Protein AF-A0AAD7TQB8-F1 (afdb_monomer_lite)

pLDDT: mean 89.64, std 12.85, range [31.81, 98.81]

Organism: NCBI:txid1111947

Structure (mmCIF, N/CA/C/O backbone):
data_AF-A0AAD7TQB8-F1
#
_entry.id   AF-A0AAD7TQB8-F1
#
loop_
_atom_site.group_PDB
_atom_site.id
_atom_site.type_symbol
_atom_site.label_atom_id
_atom_site.label_alt_id
_atom_site.label_comp_id
_atom_site.label_asym_id
_atom_site.label_entity_id
_atom_site.label_seq_id
_atom_site.pdbx_PDB_ins_code
_atom_site.Cartn_x
_atom_site.Cartn_y
_atom_site.Cartn_z
_atom_site.occupancy
_atom_site.B_iso_or_equiv
_atom_site.auth_seq_id
_atom_site.auth_comp_id
_atom_site.auth_asym_id
_atom_site.auth_atom_id
_atom_site.pdbx_PDB_model_num
ATOM 1 N N . MET A 1 1 ? -37.032 10.656 9.458 1.00 34.66 1 MET A N 1
ATOM 2 C CA . MET A 1 1 ? -35.919 10.666 10.428 1.00 34.66 1 MET A CA 1
ATOM 3 C C . MET A 1 1 ? -34.768 11.349 9.736 1.00 34.66 1 MET A C 1
ATOM 5 O O . MET A 1 1 ? -34.439 10.963 8.628 1.00 34.66 1 MET A O 1
ATOM 9 N N . THR A 1 2 ? -34.327 12.460 10.308 1.00 31.81 2 THR A N 1
ATOM 10 C CA . THR A 1 2 ? -33.396 13.416 9.711 1.00 31.81 2 THR A CA 1
ATOM 11 C C . THR A 1 2 ? -32.052 12.765 9.432 1.00 31.81 2 THR A C 1
ATOM 13 O O . THR A 1 2 ? -31.342 12.380 10.358 1.00 31.81 2 THR A O 1
ATOM 16 N N . ASP A 1 3 ? -31.769 12.661 8.141 1.00 36.72 3 ASP A N 1
ATOM 17 C CA . ASP A 1 3 ? -30.488 12.338 7.540 1.00 36.72 3 ASP A CA 1
ATOM 18 C C . ASP A 1 3 ? -29.464 13.369 8.035 1.00 36.72 3 ASP A C 1
ATOM 20 O O . ASP A 1 3 ? -29.475 14.536 7.634 1.00 36.72 3 ASP A O 1
ATOM 24 N N . ILE A 1 4 ? -28.658 12.983 9.025 1.00 36.19 4 ILE A N 1
ATOM 25 C CA . ILE A 1 4 ? -27.487 13.764 9.405 1.00 36.19 4 ILE A CA 1
ATOM 26 C C . ILE A 1 4 ? -26.551 13.607 8.217 1.00 36.19 4 ILE A C 1
ATOM 28 O O . ILE A 1 4 ? -26.039 12.511 8.008 1.00 36.19 4 ILE A O 1
ATOM 32 N N . SER A 1 5 ? -26.359 14.681 7.445 1.00 37.97 5 SER A N 1
ATOM 33 C CA . SER A 1 5 ? -25.326 14.758 6.415 1.00 37.97 5 SER A CA 1
ATOM 34 C C . SER A 1 5 ? -23.975 14.510 7.084 1.00 37.97 5 SER A C 1
ATOM 36 O O . SER A 1 5 ? -23.328 15.407 7.629 1.00 37.97 5 SER A O 1
ATOM 38 N N . LEU A 1 6 ? -23.621 13.239 7.126 1.00 45.62 6 LEU A N 1
ATOM 39 C CA . LEU A 1 6 ? -22.359 12.706 7.560 1.00 45.62 6 LEU A CA 1
ATOM 40 C C . LEU A 1 6 ? -21.337 13.269 6.577 1.00 45.62 6 LEU A C 1
ATOM 42 O O . LEU A 1 6 ? -21.287 12.833 5.436 1.00 45.62 6 LEU A O 1
ATOM 46 N N . ASP A 1 7 ? -20.592 14.287 7.011 1.00 48.78 7 ASP A N 1
ATOM 47 C CA . ASP A 1 7 ? -19.526 14.939 6.250 1.00 48.78 7 ASP A CA 1
ATOM 48 C C . ASP A 1 7 ? -18.678 13.878 5.522 1.00 48.78 7 ASP A C 1
ATOM 50 O O . ASP A 1 7 ? -17.941 13.111 6.152 1.00 48.78 7 ASP A O 1
ATOM 54 N N . ASP A 1 8 ? -18.848 13.798 4.200 1.00 52.56 8 ASP A N 1
ATOM 55 C CA . ASP A 1 8 ? -18.115 12.915 3.281 1.00 52.56 8 ASP A CA 1
ATOM 56 C C . ASP A 1 8 ? -16.704 13.464 3.007 1.00 52.56 8 ASP A C 1
ATOM 58 O O . ASP A 1 8 ? -16.050 13.123 2.020 1.00 52.56 8 ASP A O 1
ATOM 62 N N . SER A 1 9 ? -16.195 14.341 3.881 1.00 64.19 9 SER A N 1
ATOM 63 C CA . SER A 1 9 ? -14.774 14.624 3.936 1.00 64.19 9 SER A CA 1
ATOM 64 C C . SER A 1 9 ? -14.055 13.296 4.151 1.00 64.19 9 SER A C 1
ATOM 66 O O . SER A 1 9 ? -14.101 12.697 5.221 1.00 64.19 9 SER A O 1
ATOM 68 N N . GLY A 1 10 ? -13.430 12.766 3.102 1.00 70.50 10 GLY A N 1
ATOM 69 C CA . GLY A 1 10 ? -12.436 11.712 3.260 1.00 70.50 10 GLY A CA 1
ATOM 70 C C . GLY A 1 10 ? -11.250 12.196 4.101 1.00 70.50 10 GLY A C 1
ATOM 71 O O . GLY A 1 10 ? -11.280 13.305 4.643 1.00 70.50 10 GLY A O 1
ATOM 72 N N . PRO A 1 11 ? -10.162 11.418 4.195 1.00 83.38 11 PRO A N 1
ATOM 73 C CA . PRO A 1 11 ? -8.974 11.859 4.910 1.00 83.38 11 PRO A CA 1
ATOM 74 C C . PRO A 1 11 ? -8.461 13.225 4.395 1.00 83.38 11 PRO A C 1
ATOM 76 O O . PRO A 1 11 ? -8.588 13.527 3.199 1.00 83.38 11 PRO A O 1
ATOM 79 N N 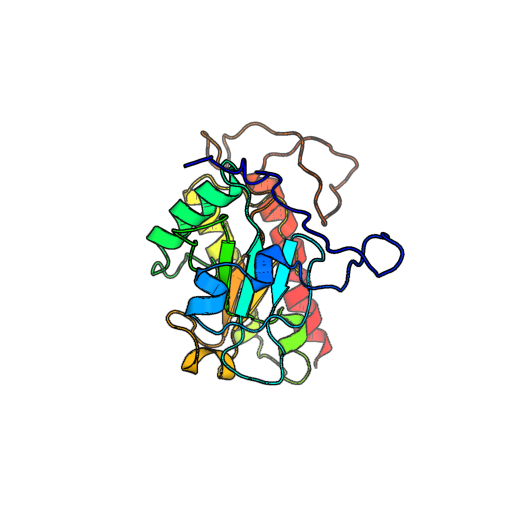. PRO A 1 12 ? -7.847 14.044 5.267 1.00 88.00 12 PRO A N 1
ATOM 80 C CA . PRO A 1 12 ? -7.432 13.653 6.608 1.00 88.00 12 PRO A CA 1
ATOM 81 C C . PRO A 1 12 ? -8.511 13.858 7.687 1.00 88.00 12 PRO A C 1
ATOM 83 O O . PRO A 1 12 ? -9.185 14.886 7.719 1.00 88.00 12 PRO A O 1
ATOM 86 N N . TRP A 1 13 ? -8.632 12.908 8.618 1.00 90.00 13 TRP A N 1
ATOM 87 C CA . TRP A 1 13 ? -9.464 13.035 9.820 1.00 90.00 13 TRP A CA 1
ATOM 88 C C . TRP A 1 13 ? -8.608 13.314 11.048 1.00 90.00 13 TRP A C 1
ATOM 90 O O . TRP A 1 13 ? -7.816 12.473 11.452 1.00 90.00 13 TRP A O 1
ATOM 100 N N . TYR A 1 14 ? -8.814 14.458 11.690 1.00 89.75 14 TYR A N 1
ATOM 101 C CA . TYR A 1 14 ? -8.132 14.799 12.936 1.00 89.75 14 TYR A CA 1
ATOM 102 C C . TYR A 1 14 ? -9.136 15.077 14.051 1.00 89.75 14 TYR A C 1
ATOM 104 O O . TYR A 1 14 ? -10.193 15.662 13.804 1.00 89.75 14 TYR A O 1
ATOM 112 N N . ASP A 1 15 ? -8.777 14.705 15.279 1.00 89.25 15 ASP A N 1
ATOM 113 C CA . ASP A 1 15 ? -9.435 15.230 16.476 1.00 89.25 15 ASP A CA 1
ATOM 114 C C . ASP A 1 15 ? -8.772 16.560 16.886 1.00 89.25 15 ASP A C 1
ATOM 116 O O . ASP A 1 15 ? -7.732 16.971 16.356 1.00 89.25 15 ASP A O 1
ATOM 120 N N . LYS A 1 16 ? -9.419 17.272 17.809 1.00 88.56 16 LYS A N 1
ATOM 121 C CA . LYS A 1 16 ? -8.898 18.510 18.389 1.00 88.56 16 LYS A CA 1
ATOM 122 C C . LYS A 1 16 ? -8.572 18.311 19.865 1.00 88.56 16 LYS A C 1
ATOM 124 O O . LYS A 1 16 ? -9.299 17.596 20.553 1.00 88.56 16 LYS A O 1
ATOM 129 N N . ASP A 1 17 ? -7.518 18.972 20.329 1.00 88.75 17 ASP A N 1
ATOM 130 C CA . ASP A 1 17 ? -7.162 19.046 21.744 1.00 88.75 17 ASP A CA 1
ATOM 131 C C . ASP A 1 17 ? -8.136 19.942 22.535 1.00 88.75 17 ASP A C 1
ATOM 133 O O . ASP A 1 17 ? -9.057 20.558 21.986 1.00 88.75 17 ASP A O 1
ATOM 137 N N . GLU A 1 18 ? -7.912 20.049 23.845 1.00 89.81 18 GLU A N 1
ATOM 138 C CA . GLU A 1 18 ? -8.715 20.876 24.758 1.00 89.81 18 GLU A CA 1
ATOM 139 C C . GLU A 1 18 ? -8.722 22.373 24.385 1.00 89.81 18 GLU A C 1
ATOM 141 O O . GLU A 1 18 ? -9.643 23.101 24.753 1.00 89.81 18 GLU A O 1
ATOM 146 N N . ASN A 1 19 ? -7.732 22.833 23.611 1.00 90.81 19 ASN A N 1
ATOM 147 C CA . ASN A 1 19 ? -7.604 24.210 23.130 1.00 90.81 19 ASN A CA 1
ATOM 148 C C . ASN A 1 19 ? -8.183 24.403 21.715 1.00 90.81 19 ASN A C 1
ATOM 150 O O . ASN A 1 19 ? -8.052 25.484 21.133 1.00 90.81 19 ASN A O 1
ATOM 154 N N . GLY A 1 20 ? -8.794 23.367 21.132 1.00 88.25 20 GLY A N 1
ATOM 155 C CA . GLY A 1 20 ? -9.356 23.388 19.784 1.00 88.25 20 GLY A CA 1
ATOM 156 C C . GLY A 1 20 ? -8.323 23.293 18.653 1.00 88.25 20 GLY A C 1
ATOM 157 O O . GLY A 1 20 ? -8.685 23.521 17.492 1.00 88.25 20 GLY A O 1
ATOM 158 N N . ARG A 1 21 ? -7.058 22.974 18.956 1.00 91.06 21 ARG A N 1
ATOM 159 C CA . ARG A 1 21 ? -5.992 22.762 17.963 1.00 91.06 21 ARG A CA 1
ATOM 160 C C . ARG A 1 21 ? -6.032 21.335 17.440 1.00 91.06 21 ARG A C 1
ATOM 162 O O . ARG A 1 21 ? -6.459 20.436 18.147 1.00 91.06 21 ARG A O 1
ATOM 169 N N . ILE A 1 22 ? -5.582 21.132 16.203 1.00 91.25 22 ILE A N 1
ATOM 170 C CA . ILE A 1 22 ? -5.476 19.795 15.608 1.00 91.25 22 ILE A CA 1
ATOM 171 C C . ILE A 1 22 ? -4.503 18.949 16.435 1.00 91.25 22 ILE A C 1
ATOM 173 O O . ILE A 1 22 ? -3.336 19.318 16.569 1.00 91.25 22 ILE A O 1
ATOM 177 N N . ASP A 1 23 ? -4.984 17.812 16.934 1.00 91.25 23 ASP A N 1
ATOM 178 C CA . ASP A 1 23 ? -4.154 16.775 17.535 1.00 91.25 23 ASP A CA 1
ATOM 179 C C . ASP A 1 23 ? -3.892 15.687 16.488 1.00 91.25 23 ASP A C 1
ATOM 181 O O . ASP A 1 23 ? -4.768 14.898 16.130 1.00 91.25 23 ASP A O 1
ATOM 185 N N . VAL A 1 24 ? -2.668 15.677 15.959 1.00 91.06 24 VAL A N 1
ATOM 186 C CA . VAL A 1 24 ? -2.244 14.728 14.921 1.00 91.06 24 VAL A CA 1
ATOM 187 C C . VAL A 1 24 ? -1.988 13.321 15.465 1.00 91.06 24 VAL A C 1
ATOM 189 O O . VAL A 1 24 ? -1.897 12.381 14.679 1.00 91.06 24 VAL A O 1
ATOM 192 N N . LEU A 1 25 ? -1.858 13.159 16.785 1.00 91.62 25 LEU A N 1
ATOM 193 C CA . LEU A 1 25 ? -1.616 11.862 17.418 1.00 91.62 25 LEU A CA 1
ATOM 194 C C . LEU A 1 25 ? -2.909 11.207 17.916 1.00 91.62 25 LEU A C 1
ATOM 196 O O . LEU A 1 25 ? -2.946 9.992 18.108 1.00 91.62 25 LEU A O 1
ATOM 200 N N . ALA A 1 26 ? -3.974 11.988 18.097 1.00 92.44 26 ALA A N 1
ATOM 201 C CA . ALA A 1 26 ? -5.263 11.477 18.532 1.00 92.44 26 ALA A CA 1
ATOM 202 C C . ALA A 1 26 ? -5.906 10.532 17.504 1.00 92.44 26 ALA A C 1
ATOM 204 O O . ALA A 1 26 ? -5.895 10.770 16.293 1.00 92.44 26 ALA A O 1
ATOM 205 N N . ILE A 1 27 ? -6.556 9.482 18.016 1.00 94.69 27 ILE A N 1
ATOM 206 C CA . ILE A 1 27 ? -7.442 8.625 17.225 1.00 94.69 27 ILE A CA 1
ATOM 207 C C . ILE A 1 27 ? -8.799 9.329 17.078 1.00 94.69 27 ILE A C 1
ATOM 209 O O . ILE A 1 27 ? -9.494 9.496 18.092 1.00 94.69 27 ILE A O 1
ATOM 213 N N . PRO A 1 28 ? -9.233 9.681 15.852 1.00 93.56 28 PRO A N 1
ATOM 214 C CA . PRO A 1 28 ? -10.465 10.423 15.637 1.00 93.56 28 PRO A CA 1
ATOM 215 C C . PRO A 1 28 ? -11.667 9.746 16.289 1.00 93.56 28 PRO A C 1
ATOM 217 O O . PRO A 1 28 ? -11.864 8.533 16.142 1.00 93.56 28 PRO A O 1
ATOM 220 N N . LYS A 1 29 ? -12.518 10.517 16.974 1.00 91.44 29 LYS A N 1
ATOM 221 C CA . LYS A 1 29 ? -13.736 9.987 17.615 1.00 91.44 29 LYS A CA 1
ATOM 222 C C . LYS A 1 29 ? -14.588 9.184 16.630 1.00 91.44 29 LYS A C 1
ATOM 224 O O . LYS A 1 29 ? -15.060 8.107 16.975 1.00 91.44 29 LYS A O 1
ATOM 229 N N . ARG A 1 30 ? -14.713 9.677 15.394 1.00 89.81 30 ARG A N 1
ATOM 230 C CA . ARG A 1 30 ? -15.450 9.033 14.295 1.00 89.81 30 ARG A CA 1
ATOM 231 C C . ARG A 1 30 ? -14.928 7.634 13.961 1.00 89.81 30 ARG A C 1
ATOM 233 O O . ARG A 1 30 ? -15.727 6.761 13.642 1.00 89.81 30 ARG A O 1
ATOM 240 N N . LEU A 1 31 ? -13.618 7.411 14.077 1.00 92.94 31 LEU A N 1
ATOM 241 C CA . LEU A 1 31 ? -13.004 6.104 13.856 1.00 92.94 31 LEU A CA 1
ATOM 242 C C . LEU A 1 31 ? -13.249 5.164 15.049 1.00 92.94 31 LEU A C 1
ATOM 244 O O . LEU A 1 31 ? -13.623 4.011 14.856 1.00 92.94 31 LEU A O 1
ATOM 248 N N . ARG A 1 32 ? -13.146 5.680 16.285 1.00 92.25 32 ARG A N 1
ATOM 249 C CA . ARG A 1 32 ? -13.445 4.930 17.526 1.00 92.25 32 ARG A CA 1
ATOM 250 C C . ARG A 1 32 ? -14.905 4.480 17.624 1.00 92.25 32 ARG A C 1
ATOM 252 O O . ARG A 1 32 ? -15.198 3.452 18.228 1.00 92.25 32 ARG A O 1
ATOM 259 N N . THR A 1 33 ? -15.825 5.257 17.058 1.00 92.62 33 THR A N 1
ATOM 260 C CA . THR A 1 33 ? -17.263 4.952 17.034 1.00 92.62 33 THR A CA 1
ATOM 261 C C . THR A 1 33 ? -17.715 4.274 15.743 1.00 92.62 33 THR A C 1
ATOM 263 O O . THR A 1 33 ? -18.916 4.172 15.507 1.00 92.62 33 THR A O 1
ATOM 266 N N . HIS A 1 34 ? -16.791 3.859 14.872 1.00 93.81 34 HIS A N 1
ATOM 267 C CA . HIS A 1 34 ? -17.159 3.215 13.618 1.00 93.81 34 HIS A CA 1
ATOM 268 C C . HIS A 1 34 ? -17.794 1.835 13.891 1.00 93.81 34 HIS A C 1
ATOM 270 O O . HIS A 1 34 ? -17.185 1.046 14.621 1.00 93.81 34 HIS A O 1
ATOM 276 N N . PRO A 1 35 ? -18.963 1.496 13.302 1.00 93.44 35 PRO A N 1
ATOM 277 C CA . PRO A 1 35 ? -19.688 0.262 13.621 1.00 93.44 35 PRO A CA 1
ATOM 278 C C . PRO A 1 35 ? -18.838 -1.001 13.471 1.00 93.44 35 PRO A C 1
ATOM 280 O O . PRO A 1 35 ? -18.788 -1.818 14.383 1.00 93.44 35 PRO A O 1
ATOM 283 N N . GLU A 1 36 ? -18.097 -1.123 12.366 1.00 94.81 36 GLU A N 1
ATOM 284 C CA . GLU A 1 36 ? -17.222 -2.279 12.124 1.00 94.81 36 GLU A CA 1
ATOM 285 C C . GLU A 1 36 ? -16.037 -2.364 13.094 1.00 94.81 36 GLU A C 1
ATOM 287 O O . GLU A 1 36 ? -15.656 -3.460 13.499 1.00 94.81 36 GLU A O 1
ATOM 292 N N . ILE A 1 37 ? -15.490 -1.225 13.525 1.00 95.75 37 ILE A N 1
ATOM 293 C CA . ILE A 1 37 ? -14.384 -1.187 14.491 1.00 95.75 37 ILE A CA 1
ATOM 294 C C . ILE A 1 37 ? -14.880 -1.657 15.862 1.00 95.75 37 ILE A C 1
ATOM 296 O O . ILE A 1 37 ? -14.251 -2.508 16.488 1.00 95.75 37 ILE A O 1
ATOM 300 N N . GLN A 1 38 ? -16.050 -1.176 16.293 1.00 95.06 38 GLN A N 1
ATOM 301 C CA . GLN A 1 38 ? -16.671 -1.589 17.553 1.00 95.06 38 GLN A CA 1
ATOM 302 C C . GLN A 1 38 ? -17.126 -3.050 17.525 1.00 95.06 38 GLN A C 1
ATOM 304 O O . GLN A 1 38 ? -16.857 -3.788 18.471 1.00 95.06 38 GLN A O 1
ATOM 309 N N . ARG A 1 39 ? -17.768 -3.484 16.433 1.00 94.88 39 ARG A N 1
ATOM 310 C CA . ARG A 1 39 ? -18.251 -4.860 16.252 1.00 94.88 39 ARG A CA 1
ATOM 311 C C . ARG A 1 39 ? -17.119 -5.879 16.368 1.00 94.88 39 ARG A C 1
ATOM 313 O O . ARG A 1 39 ? -17.324 -6.942 16.944 1.00 94.88 39 ARG A O 1
ATOM 320 N N . ARG A 1 40 ? -15.941 -5.552 15.830 1.00 93.56 40 ARG A N 1
ATOM 321 C CA . ARG A 1 40 ? -14.746 -6.409 15.857 1.00 93.56 40 ARG A CA 1
ATOM 322 C C . ARG A 1 40 ? -13.881 -6.220 17.107 1.00 93.56 40 ARG A C 1
ATOM 324 O O . ARG A 1 40 ? -12.911 -6.946 17.273 1.00 93.56 40 ARG A O 1
ATOM 331 N N . GLY A 1 41 ? -14.199 -5.249 17.966 1.00 95.31 41 GLY A N 1
ATOM 332 C CA . GLY A 1 41 ? -13.391 -4.933 19.146 1.00 95.31 41 GLY A CA 1
ATOM 333 C C . GLY A 1 41 ? -11.987 -4.408 18.818 1.00 95.31 41 GLY A C 1
ATOM 334 O O . GLY A 1 41 ? -11.071 -4.600 19.612 1.00 95.31 41 GLY A O 1
ATOM 335 N N . ILE A 1 42 ? -11.794 -3.761 17.662 1.00 96.44 42 ILE A N 1
ATOM 336 C CA . ILE A 1 42 ? -10.486 -3.227 17.253 1.00 96.44 42 ILE A CA 1
ATOM 337 C C . ILE A 1 42 ? -10.192 -1.952 18.052 1.00 96.44 42 ILE A C 1
ATOM 339 O O . ILE A 1 42 ? -10.878 -0.938 17.914 1.00 96.44 42 ILE A O 1
ATOM 343 N N . VAL A 1 43 ? -9.138 -1.987 18.870 1.00 96.38 43 VAL A N 1
ATOM 344 C CA . VAL A 1 43 ? -8.696 -0.844 19.681 1.00 96.38 43 VAL A CA 1
ATOM 345 C C . VAL A 1 43 ? -7.472 -0.200 19.038 1.00 96.38 43 VAL A C 1
ATOM 347 O O . VAL A 1 43 ? -6.354 -0.703 19.138 1.00 96.38 43 VAL A O 1
ATOM 350 N N . LEU A 1 44 ? -7.689 0.928 18.363 1.00 96.69 44 LEU A N 1
ATOM 351 C CA . LEU A 1 44 ? -6.625 1.703 17.725 1.00 96.69 44 LEU A CA 1
ATOM 352 C C . LEU A 1 44 ? -5.830 2.499 18.768 1.00 96.69 44 LEU A C 1
ATOM 354 O O . LEU A 1 44 ? -6.408 3.069 19.693 1.00 96.69 44 LEU A O 1
ATOM 358 N N . ALA A 1 45 ? -4.515 2.552 18.587 1.00 95.38 45 ALA A N 1
ATOM 359 C CA . ALA A 1 45 ? -3.563 3.139 19.522 1.00 95.38 45 ALA A CA 1
ATOM 360 C C . ALA A 1 45 ? -2.606 4.139 18.860 1.00 95.38 45 ALA A C 1
ATOM 362 O O . ALA A 1 45 ? -2.211 5.110 19.498 1.00 95.38 45 ALA A O 1
ATOM 363 N N . GLU A 1 46 ? -2.243 3.927 17.593 1.00 93.75 46 GLU A N 1
ATOM 364 C CA . GLU A 1 46 ? -1.196 4.703 16.921 1.00 93.75 46 GLU A CA 1
ATOM 365 C C . GLU A 1 46 ? -1.657 5.207 15.543 1.00 93.75 46 GLU A C 1
ATOM 367 O O . GLU A 1 46 ? -2.437 4.520 14.878 1.00 93.75 46 GLU A O 1
ATOM 372 N N . PRO A 1 47 ? -1.168 6.370 15.074 1.00 94.94 47 PRO A N 1
ATOM 373 C CA . PRO A 1 47 ? -1.392 6.851 13.713 1.00 94.94 47 PRO A CA 1
ATOM 374 C C . PRO A 1 47 ? -0.115 6.790 12.849 1.00 94.94 47 PRO A C 1
ATOM 376 O O . PRO A 1 47 ? 0.603 7.787 12.762 1.00 94.94 47 PRO A O 1
ATOM 379 N N . PRO A 1 48 ? 0.187 5.669 12.159 1.00 91.62 48 PRO A N 1
ATOM 380 C CA . PRO A 1 48 ? 1.347 5.584 11.262 1.00 91.62 48 PRO A CA 1
ATOM 381 C C . PRO A 1 48 ? 1.358 6.653 10.157 1.00 91.62 48 PRO A C 1
ATOM 383 O O . PRO A 1 48 ? 2.420 7.138 9.774 1.00 91.62 48 PRO A O 1
ATOM 386 N N . LYS A 1 49 ? 0.172 7.042 9.667 1.00 92.31 49 LYS A N 1
ATOM 387 C CA . LYS A 1 49 ? -0.033 8.145 8.713 1.00 92.31 49 LYS A CA 1
ATOM 388 C C . LYS A 1 49 ? -1.140 9.047 9.277 1.00 92.31 49 LYS A C 1
ATOM 390 O O . LYS A 1 49 ? -2.310 8.833 8.944 1.00 92.31 49 LYS A O 1
ATOM 395 N N . PRO A 1 50 ? -0.812 10.020 10.153 1.00 93.00 50 PRO A N 1
ATOM 396 C CA . PRO A 1 50 ? -1.792 10.880 10.812 1.00 93.00 50 PRO A CA 1
ATOM 397 C C . PRO A 1 50 ? -2.841 11.456 9.867 1.00 93.00 50 PRO A C 1
ATOM 399 O O . PRO A 1 50 ? -2.520 12.078 8.853 1.00 93.00 50 PRO A O 1
ATOM 402 N N . GLY A 1 51 ? -4.109 11.260 10.215 1.00 92.06 51 GLY A N 1
ATOM 403 C CA . GLY A 1 51 ? -5.250 11.683 9.413 1.00 92.06 51 GLY A CA 1
ATOM 404 C C . GLY A 1 51 ? -5.754 10.639 8.420 1.00 92.06 51 GLY A C 1
ATOM 405 O O . GLY A 1 51 ? -6.877 10.776 7.949 1.00 92.06 51 GLY A O 1
ATOM 406 N N . SER A 1 52 ? -4.973 9.604 8.098 1.00 93.62 52 SER A N 1
ATOM 407 C CA . SER A 1 52 ? -5.312 8.657 7.021 1.00 93.62 52 SER A CA 1
ATOM 408 C C . SER A 1 52 ? -5.216 7.190 7.431 1.00 93.62 52 SER A C 1
ATOM 410 O O . SER A 1 52 ? -6.078 6.408 7.045 1.00 93.62 52 SER A O 1
ATOM 412 N N . VAL A 1 53 ? -4.200 6.801 8.207 1.00 96.31 53 VAL A N 1
ATOM 413 C CA . VAL A 1 53 ? -3.985 5.413 8.643 1.00 96.31 53 VAL A CA 1
ATOM 414 C C . VAL A 1 53 ? -3.727 5.372 10.140 1.00 96.31 53 VAL A C 1
ATOM 416 O O . VAL A 1 53 ? -2.881 6.105 10.657 1.00 96.31 53 VAL A O 1
ATOM 419 N N . TYR A 1 54 ? -4.432 4.463 10.801 1.00 97.25 54 TYR A N 1
ATOM 420 C CA . TYR A 1 54 ? -4.365 4.200 12.232 1.00 97.25 54 TYR A CA 1
ATOM 421 C C . TYR A 1 54 ? -4.164 2.714 12.472 1.00 97.25 54 TYR A C 1
ATOM 423 O O . TYR A 1 54 ? -4.485 1.898 11.617 1.00 97.25 54 TYR A O 1
ATOM 431 N N . SER A 1 55 ? -3.653 2.335 13.631 1.00 97.31 55 SER A N 1
ATOM 432 C CA . SER A 1 55 ? -3.349 0.940 13.924 1.00 97.31 55 SER A CA 1
ATOM 433 C C . SER A 1 55 ? -3.540 0.588 15.383 1.00 97.31 55 SER A C 1
ATOM 435 O O . SER A 1 55 ? -3.493 1.460 16.251 1.00 97.31 55 SER A O 1
ATOM 437 N N . THR A 1 56 ? -3.701 -0.701 15.656 1.00 97.44 56 THR A N 1
ATOM 438 C CA . THR A 1 56 ? -3.645 -1.251 17.013 1.00 97.44 56 THR A CA 1
ATOM 439 C C . THR A 1 56 ? -2.244 -1.118 17.615 1.00 97.44 56 THR A C 1
ATOM 441 O O . THR A 1 56 ? -1.274 -0.793 16.924 1.00 97.44 56 THR A O 1
ATOM 444 N N . SER A 1 57 ? -2.148 -1.363 18.923 1.00 94.25 57 SER A N 1
ATOM 445 C CA . SER A 1 57 ? -0.864 -1.503 19.614 1.00 94.25 57 SER A CA 1
ATOM 446 C C . SER A 1 57 ? -0.083 -2.704 19.076 1.00 94.25 57 SER A C 1
ATOM 448 O O . SER A 1 57 ? -0.676 -3.704 18.681 1.00 94.25 57 SER A O 1
ATOM 450 N N . THR A 1 58 ? 1.244 -2.617 19.125 1.00 90.38 58 THR A N 1
ATOM 451 C CA . THR A 1 58 ? 2.173 -3.706 18.785 1.00 90.38 58 THR A CA 1
ATOM 452 C C . THR A 1 58 ? 2.375 -4.706 19.928 1.00 90.38 58 THR A C 1
ATOM 454 O O . THR A 1 58 ? 3.144 -5.651 19.792 1.00 90.38 58 THR A O 1
ATOM 457 N N . LEU A 1 59 ? 1.729 -4.484 21.079 1.00 90.88 59 LEU A N 1
ATOM 458 C CA . LEU A 1 59 ? 1.857 -5.324 22.275 1.00 90.88 59 LEU A CA 1
ATOM 459 C C . LEU A 1 59 ? 0.855 -6.485 22.315 1.00 90.88 59 LEU A C 1
ATOM 461 O O . LEU A 1 59 ? 0.951 -7.340 23.197 1.00 90.88 59 LEU A O 1
ATOM 465 N N . HIS A 1 60 ? -0.131 -6.487 21.416 1.00 89.25 60 HIS A N 1
ATOM 466 C CA . HIS A 1 60 ? -1.237 -7.435 21.432 1.00 89.25 60 HIS A CA 1
ATOM 467 C C . HIS A 1 60 ? -1.609 -7.857 20.016 1.00 89.25 60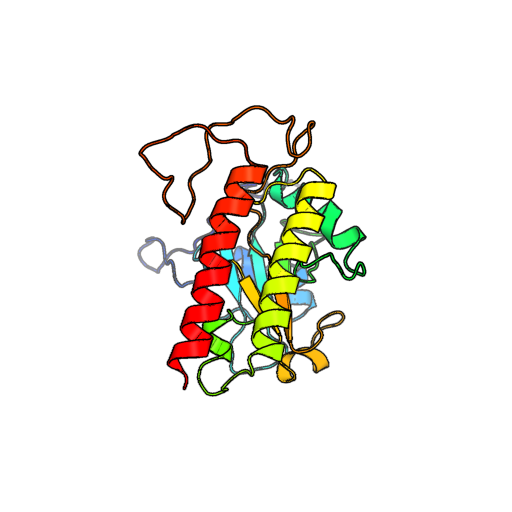 HIS A C 1
ATOM 469 O O . HIS A 1 60 ? -1.880 -7.007 19.170 1.00 89.25 60 HIS A O 1
ATOM 475 N N . ASP A 1 61 ? -1.697 -9.166 19.810 1.00 92.06 61 ASP A N 1
ATOM 476 C CA . ASP A 1 61 ? -2.217 -9.761 18.585 1.00 92.06 61 ASP A CA 1
ATOM 477 C C . ASP A 1 61 ? -3.716 -10.094 18.737 1.00 92.06 61 ASP A C 1
ATOM 479 O O . ASP A 1 61 ? -4.183 -10.332 19.859 1.00 92.06 61 ASP A O 1
ATOM 483 N N . PRO A 1 62 ? -4.490 -10.152 17.638 1.00 93.81 62 PRO A N 1
ATOM 484 C CA . PRO A 1 62 ? -4.105 -9.794 16.268 1.00 93.81 62 PRO A CA 1
ATOM 485 C C . PRO A 1 62 ? -3.957 -8.276 16.069 1.00 93.81 62 PRO A C 1
ATOM 487 O O . PRO A 1 62 ? -4.720 -7.487 16.637 1.00 93.81 62 PRO A O 1
ATOM 490 N N . GLN A 1 63 ? -3.001 -7.866 15.228 1.00 95.88 63 GLN A N 1
ATOM 491 C CA . GLN A 1 63 ? -2.715 -6.456 14.957 1.00 95.88 63 GLN A CA 1
ATOM 492 C C . GLN A 1 63 ? -3.359 -5.986 13.650 1.00 95.88 63 GLN A C 1
ATOM 494 O O . GLN A 1 63 ? -3.265 -6.639 12.614 1.00 95.88 63 GLN A O 1
ATOM 499 N N . TYR A 1 64 ? -3.961 -4.798 13.668 1.00 97.44 64 TYR A N 1
ATOM 500 C CA . TYR A 1 64 ? -4.633 -4.229 12.500 1.00 97.44 64 TYR A CA 1
ATOM 501 C C . TYR A 1 64 ? -4.106 -2.844 12.158 1.00 97.44 64 TYR A C 1
ATOM 503 O O . TYR A 1 64 ? -3.786 -2.040 13.038 1.00 97.44 64 TYR A O 1
ATOM 511 N N . ALA A 1 65 ? -4.093 -2.551 10.863 1.00 97.75 65 ALA A N 1
ATOM 512 C CA . ALA A 1 65 ? -4.074 -1.209 10.319 1.00 97.75 65 ALA A CA 1
ATOM 513 C C . ALA A 1 65 ? -5.447 -0.897 9.704 1.00 97.75 65 ALA A C 1
ATOM 515 O O . ALA A 1 65 ? -6.098 -1.739 9.089 1.00 97.75 65 ALA A O 1
ATOM 516 N N . VAL A 1 66 ? -5.900 0.334 9.893 1.00 97.62 66 VAL A N 1
ATOM 517 C CA . VAL A 1 66 ? -7.171 0.853 9.405 1.00 97.62 66 VAL A CA 1
ATOM 518 C C . VAL A 1 66 ? -6.871 2.116 8.625 1.00 97.62 66 VAL A C 1
ATOM 520 O O . VAL A 1 66 ? -6.451 3.127 9.196 1.00 97.62 66 VAL A O 1
ATOM 523 N N . LYS A 1 67 ? -7.078 2.048 7.312 1.00 96.62 67 LYS A N 1
ATOM 524 C CA . LYS A 1 67 ? -6.959 3.191 6.413 1.00 96.62 67 LYS A CA 1
ATOM 525 C C . LYS A 1 67 ? -8.342 3.763 6.133 1.00 96.62 67 LYS A C 1
ATOM 527 O O . LYS A 1 67 ? -9.284 3.030 5.846 1.00 96.62 67 LYS A O 1
ATOM 532 N N . ILE A 1 68 ? -8.458 5.078 6.227 1.00 94.25 68 ILE A N 1
ATOM 533 C CA . ILE A 1 68 ? -9.667 5.813 5.868 1.00 94.25 68 ILE A CA 1
ATOM 534 C C . ILE A 1 68 ? -9.626 6.039 4.360 1.00 94.25 68 ILE A C 1
ATOM 536 O O . ILE A 1 68 ? -8.662 6.612 3.855 1.00 94.25 68 ILE A O 1
ATOM 540 N N . LEU A 1 69 ? -10.668 5.612 3.652 1.00 91.06 69 LEU A N 1
ATOM 541 C CA . LEU A 1 69 ? -10.797 5.819 2.215 1.00 91.06 69 LEU A CA 1
ATOM 542 C C . LEU A 1 69 ? -11.765 6.968 1.908 1.00 91.06 69 LEU A C 1
ATOM 544 O O . LEU A 1 69 ? -12.525 7.435 2.759 1.00 91.06 69 LEU A O 1
ATOM 548 N N . ARG A 1 70 ? -11.743 7.427 0.657 1.00 86.38 70 ARG A N 1
ATOM 549 C CA . ARG A 1 70 ? -12.798 8.271 0.079 1.00 86.38 70 ARG A CA 1
ATOM 550 C C . ARG A 1 70 ? -13.808 7.387 -0.645 1.00 86.38 70 ARG A C 1
ATOM 552 O O . ARG A 1 70 ? -13.433 6.401 -1.272 1.00 86.38 70 ARG A O 1
ATOM 559 N N . SER A 1 71 ? -15.082 7.762 -0.573 1.00 75.19 71 SER A N 1
ATOM 560 C CA . SER A 1 71 ? -16.186 6.970 -1.124 1.00 75.19 71 SER A CA 1
ATOM 561 C C . SER A 1 71 ? -16.084 6.769 -2.637 1.00 75.19 71 SER A C 1
ATOM 563 O O . SER A 1 71 ? -16.337 5.662 -3.096 1.00 75.19 71 SER A O 1
ATOM 565 N N . GLU A 1 72 ? -15.637 7.791 -3.374 1.00 78.75 72 GLU A N 1
ATOM 566 C CA . GLU A 1 72 ? -15.589 7.824 -4.843 1.00 78.75 72 GLU A CA 1
ATOM 567 C C . GLU A 1 72 ? -14.179 8.158 -5.367 1.00 78.75 72 GLU A C 1
ATOM 569 O O . GLU A 1 72 ? -13.965 9.173 -6.036 1.00 78.75 72 GLU A O 1
ATOM 574 N N . THR A 1 73 ? -13.181 7.332 -5.041 1.00 84.56 73 THR A N 1
ATOM 575 C CA . THR A 1 73 ? -11.816 7.468 -5.585 1.00 84.56 73 THR A CA 1
ATOM 576 C C . THR A 1 73 ? -11.392 6.280 -6.427 1.00 84.56 73 THR A C 1
ATOM 578 O O . THR A 1 73 ? -11.879 5.161 -6.273 1.00 84.56 73 THR A O 1
ATOM 581 N N . GLU A 1 74 ? -10.431 6.533 -7.316 1.00 91.38 74 GLU A N 1
ATOM 582 C CA . GLU A 1 74 ? -9.762 5.480 -8.080 1.00 91.38 74 GLU A CA 1
ATOM 583 C C . GLU A 1 74 ? -9.081 4.460 -7.164 1.00 91.38 74 GLU A C 1
ATOM 585 O O . GLU A 1 74 ? -9.187 3.267 -7.422 1.00 91.38 74 GLU A O 1
ATOM 590 N N . GLU A 1 75 ? -8.491 4.898 -6.049 1.00 93.94 75 GLU A N 1
ATOM 591 C CA . GLU A 1 75 ? -7.919 4.001 -5.041 1.00 93.94 75 GLU A CA 1
ATOM 592 C C . GLU A 1 75 ? -8.929 2.942 -4.564 1.00 93.94 75 GLU A C 1
ATOM 594 O O . GLU A 1 75 ? -8.623 1.749 -4.555 1.00 93.94 75 GLU A O 1
ATOM 599 N N . ARG A 1 76 ? -10.149 3.356 -4.194 1.00 92.62 76 ARG A N 1
ATOM 600 C CA . ARG A 1 76 ? -11.176 2.423 -3.717 1.00 92.62 76 ARG A CA 1
ATOM 601 C C . ARG A 1 76 ? -11.533 1.403 -4.796 1.00 92.62 76 ARG A C 1
ATOM 603 O O . ARG A 1 76 ? -11.562 0.211 -4.509 1.00 92.62 76 ARG A O 1
ATOM 610 N N . LYS A 1 77 ? -11.752 1.854 -6.035 1.00 94.69 77 LYS A N 1
ATOM 611 C CA . LYS A 1 77 ? -12.064 0.968 -7.171 1.00 94.69 77 LYS A CA 1
ATOM 612 C C . LYS A 1 77 ? -10.923 -0.006 -7.468 1.00 94.69 77 LYS A C 1
ATOM 614 O O . LYS A 1 77 ? -11.165 -1.147 -7.858 1.00 94.69 77 LYS A O 1
ATOM 619 N N . ILE A 1 78 ? -9.678 0.440 -7.295 1.00 97.12 78 ILE A N 1
ATOM 620 C CA . ILE A 1 78 ? -8.491 -0.409 -7.413 1.00 97.12 78 ILE A CA 1
ATOM 621 C C . ILE A 1 78 ? -8.519 -1.487 -6.326 1.00 97.12 78 ILE A C 1
ATOM 623 O O . ILE A 1 78 ? -8.403 -2.660 -6.668 1.00 97.12 78 ILE A O 1
ATOM 627 N N . TYR A 1 79 ? -8.765 -1.141 -5.058 1.00 97.00 79 TYR A N 1
ATOM 628 C CA . TYR A 1 79 ? -8.915 -2.142 -3.995 1.00 97.00 79 TYR A CA 1
ATOM 629 C C . TYR A 1 79 ? -10.072 -3.110 -4.251 1.00 97.00 79 TYR A C 1
ATOM 631 O O . TYR A 1 79 ? -9.879 -4.315 -4.128 1.00 97.00 79 TYR A O 1
ATOM 639 N N . GLU A 1 80 ? -11.244 -2.623 -4.663 1.00 95.19 80 GLU A N 1
ATOM 640 C CA . GLU A 1 80 ? -12.389 -3.475 -5.016 1.00 95.19 80 GLU A CA 1
ATOM 641 C C . GLU A 1 80 ? -12.015 -4.504 -6.094 1.00 95.19 80 GLU A C 1
ATOM 643 O O . GLU A 1 80 ? -12.393 -5.668 -5.994 1.00 95.19 80 GLU A O 1
ATOM 648 N N . MET A 1 81 ? -11.215 -4.115 -7.090 1.00 96.19 81 MET A N 1
ATOM 649 C CA . MET A 1 81 ? -10.736 -5.034 -8.123 1.00 96.19 81 MET A CA 1
ATOM 650 C C . MET A 1 81 ? -9.663 -6.003 -7.606 1.00 96.19 81 MET A C 1
ATOM 652 O O . MET A 1 81 ? -9.720 -7.196 -7.900 1.00 96.19 81 MET A O 1
ATOM 656 N N . LEU A 1 82 ? -8.677 -5.507 -6.857 1.00 97.88 82 LEU A N 1
ATOM 657 C CA . LEU A 1 82 ? -7.544 -6.310 -6.390 1.00 97.88 82 LEU A CA 1
ATOM 658 C C . LEU A 1 82 ? -7.955 -7.329 -5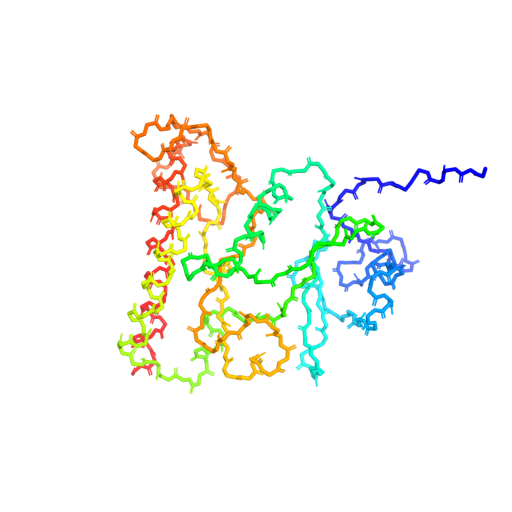.324 1.00 97.88 82 LEU A C 1
ATOM 660 O O . LEU A 1 82 ? -7.429 -8.439 -5.316 1.00 97.88 82 LEU A O 1
ATOM 664 N N . LEU A 1 83 ? -8.905 -6.984 -4.453 1.00 96.75 83 LEU A N 1
ATOM 665 C CA . LEU A 1 83 ? -9.379 -7.871 -3.390 1.00 96.75 83 LEU A CA 1
ATOM 666 C C . LEU A 1 83 ? -10.258 -9.013 -3.922 1.00 96.75 83 LEU A C 1
ATOM 668 O O . LEU A 1 83 ? -10.291 -10.083 -3.317 1.00 96.75 83 LEU A O 1
ATOM 672 N N . VAL A 1 84 ? -10.911 -8.841 -5.077 1.00 96.56 84 VAL A N 1
ATOM 673 C CA . VAL A 1 84 ? -11.667 -9.924 -5.737 1.00 96.56 84 VAL A CA 1
ATOM 674 C C . VAL A 1 84 ? -10.751 -11.070 -6.176 1.00 96.56 84 VAL A C 1
ATOM 676 O O . VAL A 1 84 ? -11.136 -12.232 -6.059 1.00 96.56 84 VAL A O 1
ATOM 679 N N . ASP A 1 85 ? -9.533 -10.766 -6.633 1.00 96.00 85 ASP A N 1
ATOM 680 C CA . ASP A 1 85 ? -8.544 -11.763 -7.074 1.00 96.00 85 ASP A CA 1
ATOM 681 C C . ASP A 1 85 ? -7.394 -11.931 -6.062 1.00 96.00 85 ASP A C 1
ATOM 683 O O . ASP A 1 85 ? -6.242 -12.181 -6.421 1.00 96.00 85 ASP A O 1
ATOM 687 N N . ILE A 1 86 ? -7.673 -11.764 -4.762 1.00 95.81 86 ILE A N 1
ATOM 688 C CA . ILE A 1 86 ? -6.641 -11.780 -3.705 1.00 95.81 86 ILE A CA 1
ATOM 689 C C . ILE A 1 86 ? -5.919 -13.131 -3.563 1.00 95.81 86 ILE A C 1
ATOM 691 O O . ILE A 1 86 ? -4.828 -13.211 -3.005 1.00 95.81 86 ILE A O 1
ATOM 695 N N . ARG A 1 87 ? -6.514 -14.211 -4.084 1.00 94.81 87 ARG A N 1
ATOM 696 C CA . ARG A 1 87 ? -5.938 -15.567 -4.054 1.00 94.81 87 ARG A CA 1
ATOM 697 C C . ARG A 1 87 ? -4.943 -15.833 -5.186 1.00 94.81 87 ARG A C 1
ATOM 699 O O . ARG A 1 87 ? -4.287 -16.873 -5.173 1.00 94.81 87 ARG A O 1
ATOM 706 N N . ASN A 1 88 ? -4.827 -14.933 -6.161 1.00 96.38 88 ASN A N 1
ATOM 707 C CA . ASN A 1 88 ? -3.841 -15.051 -7.225 1.00 96.38 88 ASN A CA 1
ATOM 708 C C . ASN A 1 88 ? -2.429 -14.887 -6.653 1.00 96.38 88 ASN A C 1
ATOM 710 O O . ASN A 1 88 ? -2.142 -13.924 -5.946 1.00 96.38 88 ASN A O 1
ATOM 714 N N . SER A 1 89 ? -1.530 -15.822 -6.962 1.00 94.62 89 SER A N 1
ATOM 715 C CA . SER A 1 89 ? -0.174 -15.826 -6.404 1.00 94.62 89 SER A CA 1
ATOM 716 C C . SER A 1 89 ? 0.648 -14.598 -6.797 1.00 94.62 89 SER A C 1
ATOM 718 O O . SER A 1 89 ? 1.474 -14.173 -6.001 1.00 94.62 89 SER A O 1
ATOM 720 N N . HIS A 1 90 ? 0.387 -14.009 -7.970 1.00 96.69 90 HIS A N 1
ATOM 721 C CA . HIS A 1 90 ? 1.058 -12.790 -8.440 1.00 96.69 90 HIS A CA 1
ATOM 722 C C . HIS A 1 90 ? 0.386 -11.514 -7.915 1.00 96.69 90 HIS A C 1
ATOM 724 O O . HIS A 1 90 ? 0.891 -10.411 -8.120 1.00 96.69 90 HIS A O 1
ATOM 730 N N . ASN A 1 91 ? -0.767 -11.635 -7.251 1.00 97.88 91 ASN A N 1
ATOM 731 C CA . ASN A 1 91 ? -1.394 -10.513 -6.581 1.00 97.88 91 ASN A CA 1
ATOM 732 C C . ASN A 1 91 ? -0.704 -10.290 -5.232 1.00 97.88 91 ASN A C 1
ATOM 734 O O . ASN A 1 91 ? -0.999 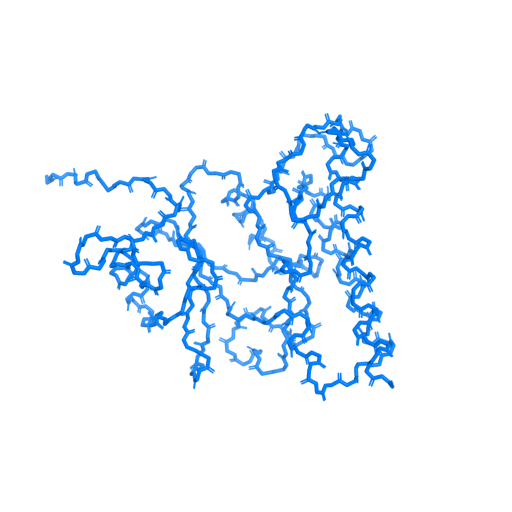-10.937 -4.225 1.00 97.88 91 ASN A O 1
ATOM 738 N N . HIS A 1 92 ? 0.231 -9.346 -5.237 1.00 97.94 92 HIS A N 1
ATOM 739 C CA . HIS A 1 92 ? 0.941 -8.888 -4.047 1.00 97.94 92 HIS A CA 1
ATOM 740 C C . HIS A 1 92 ? 0.209 -7.741 -3.338 1.00 97.94 92 HIS A C 1
ATOM 742 O O . HIS A 1 92 ? 0.830 -6.962 -2.630 1.00 97.94 92 HIS A O 1
ATOM 748 N N . THR A 1 93 ? -1.106 -7.602 -3.500 1.00 97.81 93 THR A N 1
ATOM 749 C CA . THR A 1 93 ? -1.894 -6.682 -2.666 1.00 97.81 93 THR A CA 1
ATOM 750 C C . THR A 1 93 ? -2.024 -7.265 -1.265 1.00 97.81 93 THR A C 1
ATOM 752 O O . THR A 1 93 ? -2.267 -8.463 -1.117 1.00 97.81 93 THR A O 1
ATOM 755 N N . LEU A 1 94 ? -1.874 -6.437 -0.230 1.00 97.50 94 LEU A N 1
ATOM 756 C CA . LEU A 1 94 ? -2.123 -6.876 1.142 1.00 97.50 94 LEU A CA 1
ATOM 757 C C . LEU A 1 94 ? -3.598 -7.298 1.300 1.00 97.50 94 LEU A C 1
ATOM 759 O O . LEU A 1 94 ? -4.475 -6.481 0.998 1.00 97.50 94 LEU A O 1
ATOM 763 N N . PRO A 1 95 ? -3.894 -8.524 1.779 1.00 96.62 95 PRO A N 1
ATOM 764 C CA . PRO A 1 95 ? -5.258 -8.925 2.095 1.00 96.62 95 PRO A CA 1
ATOM 765 C C . PRO A 1 95 ? -5.909 -7.932 3.054 1.00 96.62 95 PRO A C 1
ATOM 767 O O . PRO A 1 95 ? -5.326 -7.547 4.067 1.00 96.62 95 PRO A O 1
ATOM 770 N N . ALA A 1 96 ? -7.111 -7.491 2.709 1.00 96.44 96 ALA A N 1
ATOM 771 C CA . ALA A 1 96 ? -7.826 -6.469 3.450 1.00 96.44 96 ALA A CA 1
ATOM 772 C C . ALA A 1 96 ? -9.333 -6.588 3.221 1.00 96.44 96 ALA A C 1
ATOM 774 O O . ALA A 1 96 ? -9.792 -7.233 2.278 1.00 96.44 96 ALA A O 1
ATOM 775 N N . GLU A 1 97 ? -10.097 -5.920 4.075 1.00 95.19 97 GLU A N 1
ATOM 776 C CA . GLU A 1 97 ? -11.549 -5.855 4.001 1.00 95.19 97 GLU A CA 1
ATOM 777 C C . GLU A 1 97 ? -12.017 -4.406 3.881 1.00 95.19 97 GLU A C 1
ATOM 779 O O . GLU A 1 97 ? -11.591 -3.530 4.641 1.00 95.19 97 GLU A O 1
ATOM 784 N N . LEU A 1 98 ? -12.929 -4.169 2.940 1.00 94.06 98 LEU A N 1
ATOM 785 C CA . LEU A 1 98 ? -13.646 -2.907 2.804 1.00 94.06 98 LEU A CA 1
ATOM 786 C C . LEU A 1 98 ? -14.904 -2.941 3.673 1.00 94.06 98 LEU A C 1
ATOM 788 O O . LEU A 1 98 ? -15.662 -3.910 3.643 1.00 94.06 98 LEU A O 1
ATOM 792 N N . THR A 1 99 ? -15.147 -1.884 4.445 1.00 91.94 99 THR A N 1
ATOM 793 C CA . THR A 1 99 ? -16.354 -1.807 5.276 1.00 91.94 99 THR A CA 1
ATOM 794 C C . THR A 1 99 ? -17.611 -1.604 4.428 1.00 91.94 99 THR A C 1
ATOM 796 O O . THR A 1 99 ? -17.681 -0.716 3.582 1.00 91.94 99 THR A O 1
ATOM 799 N N . GLU A 1 100 ? -18.640 -2.414 4.690 1.00 82.06 100 GLU A N 1
ATOM 800 C CA . GLU A 1 100 ? -19.946 -2.320 4.013 1.00 82.06 100 GLU A CA 1
ATOM 801 C C . GLU A 1 100 ? -20.860 -1.248 4.623 1.00 82.06 100 GLU A C 1
ATOM 803 O O . GLU A 1 100 ? -21.788 -0.762 3.978 1.00 82.06 100 GLU A O 1
ATOM 808 N N . THR A 1 101 ? -20.619 -0.890 5.887 1.00 80.38 101 THR A N 1
ATOM 809 C CA . THR A 1 101 ? -21.433 0.061 6.649 1.00 80.38 101 THR A CA 1
ATOM 810 C C . THR A 1 101 ? -20.579 1.182 7.222 1.00 80.38 101 THR A C 1
ATOM 812 O O . THR A 1 101 ? -19.409 0.989 7.555 1.00 80.38 101 THR A O 1
ATOM 815 N N . GLY A 1 102 ? -21.190 2.356 7.379 1.00 81.12 102 GLY A N 1
ATOM 816 C CA . GLY A 1 102 ? -20.487 3.548 7.833 1.00 81.12 102 GLY A CA 1
ATOM 817 C C . GLY A 1 102 ? -19.650 4.167 6.719 1.00 81.12 102 GLY A C 1
ATOM 818 O O . GLY A 1 102 ? -20.040 4.160 5.554 1.00 81.12 102 GLY A O 1
ATOM 819 N N . TYR A 1 103 ? -18.516 4.746 7.093 1.00 85.06 103 TYR A N 1
ATOM 820 C CA . TYR A 1 103 ? -17.605 5.354 6.131 1.00 85.06 103 TYR A CA 1
ATOM 821 C C . TYR A 1 103 ? -16.647 4.301 5.581 1.00 85.06 103 TYR A C 1
ATOM 823 O O . TYR A 1 103 ? -16.331 3.349 6.295 1.00 85.06 103 TYR A O 1
ATOM 831 N N . PRO A 1 104 ? -16.167 4.452 4.338 1.00 90.31 104 PRO A N 1
ATOM 832 C CA . PRO A 1 104 ? -15.316 3.446 3.730 1.00 90.31 104 PRO A CA 1
ATOM 833 C C . PRO A 1 104 ? -13.969 3.408 4.457 1.00 90.31 104 PRO A C 1
ATOM 835 O O . PRO A 1 104 ? -13.186 4.360 4.435 1.00 90.31 104 PRO A O 1
ATOM 838 N N . LEU A 1 105 ? -13.718 2.290 5.126 1.00 94.69 105 LEU A N 1
ATOM 839 C CA . LEU A 1 105 ? -12.441 1.950 5.726 1.00 94.69 105 LEU A CA 1
ATOM 840 C C . LEU A 1 105 ? -11.887 0.725 5.010 1.00 94.69 105 LEU A C 1
ATOM 842 O O . LEU A 1 105 ? -12.637 -0.168 4.617 1.00 94.69 105 LEU A O 1
ATOM 846 N N . LEU A 1 106 ? -10.566 0.676 4.912 1.00 96.50 106 LEU A N 1
ATOM 847 C CA . LEU A 1 106 ? -9.823 -0.523 4.577 1.00 96.50 106 LEU A CA 1
ATOM 848 C C . LEU A 1 106 ? -9.190 -1.059 5.862 1.00 96.50 106 LEU A C 1
ATOM 850 O O . LEU A 1 106 ? -8.304 -0.418 6.435 1.00 96.50 106 LEU A O 1
ATOM 854 N N . ILE A 1 107 ? -9.671 -2.207 6.330 1.00 97.19 107 ILE A N 1
ATOM 855 C CA . ILE A 1 107 ? -9.148 -2.905 7.508 1.00 97.19 107 ILE A CA 1
ATOM 856 C C . ILE A 1 107 ? -8.205 -3.998 7.013 1.00 97.19 107 ILE A C 1
ATOM 858 O O . ILE A 1 107 ? -8.613 -4.856 6.237 1.00 97.19 107 ILE A O 1
ATOM 862 N N . MET A 1 108 ? -6.950 -3.965 7.445 1.00 97.50 108 MET A N 1
ATOM 863 C CA . MET A 1 108 ? -5.901 -4.869 6.970 1.00 97.50 108 MET A CA 1
ATOM 864 C C . MET A 1 108 ? -4.995 -5.318 8.127 1.00 97.50 108 MET A C 1
ATOM 866 O O . MET A 1 108 ? -4.945 -4.632 9.155 1.00 97.50 108 MET A O 1
ATOM 870 N N . PRO A 1 109 ? -4.266 -6.438 7.993 1.00 97.06 109 PRO A N 1
ATOM 871 C CA . PRO A 1 109 ? -3.220 -6.815 8.939 1.00 97.06 109 PRO A CA 1
ATOM 872 C C . PRO A 1 109 ? -2.187 -5.696 9.095 1.00 97.06 109 PRO A C 1
ATOM 874 O O . PRO A 1 109 ? -1.809 -5.041 8.119 1.00 97.06 109 PRO A O 1
ATOM 877 N N . ARG A 1 110 ? -1.706 -5.465 10.318 1.00 95.19 110 ARG A N 1
ATOM 878 C CA . ARG A 1 110 ? -0.547 -4.588 10.523 1.00 95.19 110 ARG A CA 1
ATOM 879 C C . ARG A 1 110 ? 0.720 -5.406 10.308 1.00 95.19 110 ARG A C 1
ATOM 881 O O . ARG A 1 110 ? 1.136 -6.127 11.202 1.00 95.19 110 ARG A O 1
ATOM 888 N N . LEU A 1 111 ? 1.339 -5.236 9.145 1.00 93.69 111 LEU A N 1
ATOM 889 C CA . LEU A 1 111 ? 2.643 -5.822 8.845 1.00 93.69 111 LEU A CA 1
ATOM 890 C C . LEU A 1 111 ? 3.756 -4.776 8.901 1.00 93.69 111 LEU A C 1
ATOM 892 O O . LEU A 1 111 ? 3.522 -3.567 9.013 1.00 93.69 111 LEU A O 1
ATOM 896 N N . TRP A 1 112 ? 4.987 -5.256 8.784 1.00 89.25 112 TRP A N 1
ATOM 897 C CA . TRP A 1 112 ? 6.189 -4.445 8.880 1.00 89.25 112 TRP A CA 1
ATOM 898 C C . TRP A 1 112 ? 6.814 -4.220 7.509 1.00 89.25 112 TRP A C 1
ATOM 900 O O . TRP A 1 112 ? 6.699 -5.041 6.603 1.00 89.25 112 TRP A O 1
ATOM 910 N N . ASN A 1 113 ? 7.512 -3.097 7.345 1.00 84.56 113 ASN A N 1
ATOM 911 C CA . ASN A 1 113 ? 8.341 -2.918 6.157 1.00 84.56 113 ASN A CA 1
ATOM 912 C C . ASN A 1 113 ? 9.574 -3.837 6.207 1.00 84.56 113 ASN A C 1
ATOM 914 O O . ASN A 1 113 ? 10.042 -4.223 7.282 1.00 84.56 113 ASN A O 1
ATOM 918 N N . TYR A 1 114 ? 10.131 -4.119 5.026 1.00 76.75 114 TYR A N 1
ATOM 919 C CA . TYR A 1 114 ? 11.303 -4.984 4.829 1.00 76.75 114 TYR A CA 1
ATOM 920 C C . TYR A 1 114 ? 12.453 -4.682 5.804 1.00 76.75 114 TYR A C 1
ATOM 922 O O . TYR A 1 114 ? 13.044 -5.579 6.400 1.00 76.75 114 TYR A O 1
ATOM 930 N N . ARG A 1 115 ? 12.756 -3.394 6.015 1.00 73.81 115 ARG A N 1
ATOM 931 C CA . ARG A 1 115 ? 13.866 -2.952 6.870 1.00 73.81 115 ARG A CA 1
ATOM 932 C C . ARG A 1 115 ? 13.671 -3.347 8.334 1.00 73.81 115 ARG A C 1
ATOM 934 O O . ARG A 1 115 ? 14.662 -3.595 9.017 1.00 73.81 115 ARG A O 1
ATOM 941 N N . THR A 1 116 ? 12.440 -3.349 8.836 1.00 72.38 116 THR A N 1
ATOM 942 C CA . THR A 1 116 ? 12.164 -3.696 10.234 1.00 72.38 116 THR A CA 1
ATOM 943 C C . THR A 1 116 ? 12.381 -5.185 10.485 1.00 72.38 116 THR A C 1
ATOM 945 O O . THR A 1 116 ? 13.044 -5.519 11.461 1.00 72.38 116 THR A O 1
ATOM 948 N N . LEU A 1 117 ? 11.924 -6.060 9.583 1.00 67.88 117 LEU A N 1
ATOM 949 C CA . LEU A 1 117 ? 12.124 -7.512 9.701 1.00 67.88 117 LEU A CA 1
ATOM 950 C C . LEU A 1 117 ? 13.589 -7.938 9.524 1.00 67.88 117 LEU A C 1
ATOM 952 O O . LEU A 1 117 ? 14.036 -8.912 10.128 1.00 67.88 117 LEU A O 1
ATOM 956 N N . HIS A 1 118 ? 14.362 -7.173 8.752 1.00 66.06 118 HIS A N 1
ATOM 957 C CA . HIS A 1 118 ? 15.788 -7.432 8.551 1.00 66.06 118 HIS A CA 1
ATOM 958 C C . HIS A 1 118 ? 16.667 -7.016 9.751 1.00 66.06 118 HIS A C 1
ATOM 960 O O . HIS A 1 118 ? 17.852 -7.355 9.807 1.00 66.06 118 HIS A O 1
ATOM 966 N N . ARG A 1 119 ? 16.135 -6.278 10.742 1.00 60.53 119 ARG A N 1
ATOM 967 C CA . ARG A 1 119 ? 16.878 -5.933 11.970 1.00 60.53 119 ARG A CA 1
ATOM 968 C C . ARG A 1 119 ? 17.008 -7.161 12.878 1.00 60.53 119 ARG A C 1
ATOM 970 O O . ARG A 1 119 ? 16.271 -7.297 13.847 1.00 60.53 119 ARG A O 1
ATOM 977 N N . GLY A 1 120 ? 17.976 -8.020 12.571 1.00 55.88 120 GLY A N 1
ATOM 978 C CA . GLY A 1 120 ? 18.333 -9.194 13.376 1.00 55.88 120 GLY A CA 1
ATOM 979 C C . GLY A 1 120 ? 18.416 -10.508 12.599 1.00 55.88 120 GLY A C 1
ATOM 980 O O . GLY A 1 120 ? 18.882 -11.488 13.167 1.00 55.88 120 GLY A O 1
ATOM 981 N N . ASN A 1 121 ? 18.018 -10.521 11.323 1.00 60.72 121 ASN A N 1
ATOM 982 C CA . ASN A 1 121 ? 18.084 -11.693 10.452 1.00 60.72 121 ASN A CA 1
ATOM 983 C C . ASN A 1 121 ? 18.990 -11.394 9.252 1.00 60.72 121 ASN A C 1
ATOM 985 O O . ASN A 1 121 ? 18.736 -10.444 8.513 1.00 60.72 121 ASN A O 1
ATOM 989 N N . GLU A 1 122 ? 20.034 -12.197 9.052 1.00 69.69 122 GLU A N 1
ATOM 990 C CA . GLU A 1 122 ? 20.769 -12.236 7.786 1.00 69.69 122 GLU A CA 1
ATOM 991 C C . GLU A 1 122 ? 19.974 -13.103 6.809 1.00 69.69 122 GLU A C 1
ATOM 993 O O . GLU A 1 122 ? 19.914 -14.324 6.961 1.00 69.69 122 GLU A O 1
ATOM 998 N N . TRP A 1 123 ? 19.321 -12.482 5.827 1.00 76.44 123 TRP A N 1
ATOM 999 C CA . TRP A 1 123 ? 18.688 -13.235 4.750 1.00 76.44 123 TRP A CA 1
ATOM 1000 C C . TRP A 1 123 ? 19.734 -13.704 3.750 1.00 76.44 123 TRP A C 1
ATOM 1002 O O . TRP A 1 123 ? 20.609 -12.957 3.310 1.00 76.44 123 TRP A O 1
ATOM 1012 N N . SER A 1 124 ? 19.625 -14.969 3.366 1.00 84.94 124 SER A N 1
ATOM 1013 C CA . SER A 1 124 ? 20.446 -15.548 2.318 1.00 84.94 124 SER A CA 1
ATOM 1014 C C . SER A 1 124 ? 20.227 -14.819 0.991 1.00 84.94 124 SER A C 1
ATOM 1016 O O . SER A 1 124 ? 19.188 -14.200 0.736 1.00 84.94 124 SER A O 1
ATOM 1018 N N . LEU A 1 125 ? 21.192 -14.957 0.080 1.00 86.19 125 LEU A N 1
ATOM 1019 C CA . LEU A 1 125 ? 21.029 -14.482 -1.293 1.00 86.19 125 LEU A CA 1
ATOM 1020 C C . LEU A 1 125 ? 19.771 -15.077 -1.949 1.00 86.19 125 LEU A C 1
ATOM 1022 O O . LEU A 1 125 ? 19.102 -14.388 -2.709 1.00 86.19 125 LEU A O 1
ATOM 1026 N N . TYR A 1 126 ? 19.437 -16.333 -1.646 1.00 88.75 126 TYR A N 1
ATOM 1027 C CA . TYR A 1 126 ? 18.248 -16.992 -2.184 1.00 88.75 126 TYR A CA 1
ATOM 1028 C C . TYR A 1 126 ? 16.953 -16.321 -1.708 1.00 88.75 126 TYR A C 1
ATOM 1030 O O . TYR A 1 126 ? 16.100 -15.996 -2.530 1.00 88.75 126 TYR A O 1
ATOM 1038 N N . GLU A 1 127 ? 16.829 -16.048 -0.407 1.00 87.12 127 GLU A N 1
ATOM 1039 C CA . GLU A 1 127 ? 15.674 -15.330 0.153 1.00 87.12 127 GLU A CA 1
ATOM 1040 C C . GLU A 1 127 ? 15.593 -13.906 -0.401 1.00 87.12 127 GLU A C 1
ATOM 1042 O O . GLU A 1 127 ? 14.532 -13.471 -0.843 1.00 87.12 127 GLU A O 1
ATOM 1047 N N . THR A 1 128 ? 16.735 -13.217 -0.479 1.00 89.00 128 THR A N 1
ATOM 1048 C CA . THR A 1 128 ? 16.833 -11.876 -1.069 1.00 89.00 128 THR A CA 1
ATOM 1049 C C . THR A 1 128 ? 16.326 -11.873 -2.512 1.00 89.00 128 THR A C 1
ATOM 1051 O O . THR A 1 128 ? 15.466 -11.069 -2.862 1.00 89.00 128 THR A O 1
ATOM 1054 N N . LEU A 1 129 ? 16.801 -12.800 -3.353 1.00 92.44 129 LEU A N 1
ATOM 1055 C CA . LEU A 1 129 ? 16.338 -12.952 -4.737 1.00 92.44 129 LEU A CA 1
ATOM 1056 C C . LEU A 1 129 ? 14.842 -13.288 -4.810 1.00 92.44 129 LEU A C 1
ATOM 1058 O O . LEU A 1 129 ? 14.155 -12.772 -5.691 1.00 92.44 129 LEU A O 1
ATOM 1062 N N . GLY A 1 130 ? 14.332 -14.097 -3.878 1.00 93.69 130 GLY A N 1
ATOM 1063 C CA . GLY A 1 130 ? 12.905 -14.390 -3.754 1.00 93.69 130 GLY A CA 1
ATOM 1064 C C . GLY A 1 130 ? 12.074 -13.130 -3.511 1.00 93.69 130 GLY A C 1
ATOM 1065 O O . GLY A 1 130 ? 11.065 -12.920 -4.179 1.00 93.69 130 GLY A O 1
ATOM 1066 N N . TYR A 1 131 ? 12.523 -12.241 -2.626 1.00 93.44 131 TYR A N 1
ATOM 1067 C CA . TYR A 1 131 ? 11.864 -10.955 -2.398 1.00 93.44 131 TYR A CA 1
ATOM 1068 C C . TYR A 1 131 ? 11.927 -10.030 -3.614 1.00 93.44 131 TYR A C 1
ATOM 1070 O O . TYR A 1 131 ? 10.924 -9.412 -3.969 1.00 93.44 131 TYR A O 1
ATOM 1078 N N . LEU A 1 132 ? 13.082 -9.948 -4.283 1.00 95.56 132 LEU A N 1
ATOM 1079 C CA . LEU A 1 132 ? 13.205 -9.159 -5.511 1.00 95.56 132 LEU A CA 1
ATOM 1080 C C . LEU A 1 132 ? 12.215 -9.635 -6.580 1.00 95.56 132 LEU A C 1
ATOM 1082 O O . LEU A 1 132 ? 11.574 -8.806 -7.227 1.00 95.56 132 LEU A O 1
ATOM 1086 N N . LEU A 1 133 ? 12.074 -10.954 -6.740 1.00 97.56 133 LEU A N 1
ATOM 1087 C CA . LEU A 1 133 ? 11.141 -11.546 -7.691 1.00 97.56 133 LEU A CA 1
ATOM 1088 C C . LEU A 1 133 ? 9.691 -11.183 -7.350 1.00 97.56 133 LEU A C 1
ATOM 1090 O O . LEU A 1 133 ? 8.991 -10.679 -8.221 1.00 97.56 133 LEU A O 1
ATOM 1094 N N . GLN A 1 134 ? 9.280 -11.323 -6.087 1.00 97.69 134 GLN A N 1
ATOM 1095 C CA . GLN A 1 134 ? 7.922 -10.984 -5.645 1.00 97.69 134 GLN A CA 1
ATOM 1096 C C . GLN A 1 134 ? 7.551 -9.512 -5.905 1.00 97.69 134 GLN A C 1
ATOM 1098 O O . GLN A 1 134 ? 6.427 -9.210 -6.305 1.00 97.69 134 GLN A O 1
ATOM 1103 N N . VAL A 1 135 ? 8.489 -8.569 -5.725 1.00 98.12 135 VAL A N 1
ATOM 1104 C CA . VAL A 1 135 ? 8.239 -7.155 -6.071 1.00 98.12 135 VAL A CA 1
ATOM 1105 C C . VAL A 1 135 ? 7.955 -7.014 -7.568 1.00 98.12 135 VAL A C 1
ATOM 1107 O O . VAL A 1 135 ? 7.010 -6.327 -7.952 1.00 98.12 135 VAL A O 1
ATOM 1110 N N . VAL A 1 136 ? 8.758 -7.658 -8.421 1.00 98.50 136 VAL A N 1
ATOM 1111 C CA . VAL A 1 136 ? 8.582 -7.600 -9.880 1.00 98.50 136 VAL A CA 1
ATOM 1112 C C . VAL A 1 136 ? 7.276 -8.275 -10.307 1.00 98.50 136 VAL A C 1
ATOM 1114 O O . VAL A 1 136 ? 6.550 -7.704 -11.118 1.00 98.50 136 VAL A O 1
ATOM 1117 N N . GLU A 1 137 ? 6.939 -9.431 -9.731 1.00 98.50 137 GLU A N 1
ATOM 1118 C CA . GLU A 1 137 ? 5.680 -10.149 -9.974 1.00 98.50 137 GLU A CA 1
ATOM 1119 C C . GLU A 1 137 ? 4.461 -9.291 -9.616 1.00 98.50 137 GLU A C 1
ATOM 1121 O O . GLU A 1 137 ? 3.517 -9.194 -10.405 1.00 98.50 137 GLU A O 1
ATOM 1126 N N . GLY A 1 138 ? 4.503 -8.608 -8.468 1.00 98.62 138 GLY A N 1
ATOM 1127 C CA . GLY A 1 138 ? 3.443 -7.700 -8.034 1.00 98.62 138 GLY A CA 1
ATOM 1128 C C . GLY A 1 138 ? 3.246 -6.523 -8.984 1.00 98.62 138 GLY A C 1
ATOM 1129 O O . GLY A 1 138 ? 2.115 -6.207 -9.353 1.00 98.62 138 GLY A O 1
ATOM 1130 N N . VAL A 1 139 ? 4.337 -5.898 -9.433 1.00 98.81 139 VAL A N 1
ATOM 1131 C CA . VAL A 1 139 ? 4.276 -4.780 -10.388 1.00 98.81 139 VAL A CA 1
ATOM 1132 C C . VAL A 1 139 ? 3.771 -5.249 -11.753 1.00 98.81 139 VAL A C 1
ATOM 1134 O O . VAL A 1 139 ? 2.877 -4.621 -12.321 1.00 98.81 139 VAL A O 1
ATOM 1137 N N . GLU A 1 140 ? 4.261 -6.385 -12.255 1.00 98.69 140 GLU A N 1
ATOM 1138 C CA . GLU A 1 140 ? 3.771 -6.982 -13.502 1.00 98.69 140 GLU A CA 1
ATOM 1139 C C . GLU A 1 140 ? 2.268 -7.288 -13.420 1.00 98.69 140 GLU A C 1
ATOM 1141 O O . GLU A 1 140 ? 1.512 -7.005 -14.355 1.00 98.69 140 GLU A O 1
ATOM 1146 N N . TYR A 1 141 ? 1.807 -7.845 -12.298 1.00 98.75 141 TYR A N 1
ATOM 1147 C CA . TYR A 1 141 ? 0.394 -8.119 -12.070 1.00 98.75 141 TYR A CA 1
ATOM 1148 C C . TYR A 1 141 ? -0.464 -6.849 -12.137 1.00 98.75 141 TYR A C 1
ATOM 1150 O O . TYR A 1 141 ? -1.447 -6.829 -12.881 1.00 98.75 141 TYR A O 1
ATOM 1158 N N . LEU A 1 142 ? -0.063 -5.771 -11.454 1.00 98.81 142 LEU A N 1
ATOM 1159 C CA . LEU A 1 142 ? -0.750 -4.477 -11.542 1.00 98.81 142 LEU A CA 1
ATOM 1160 C C . LEU A 1 142 ? -0.793 -3.961 -12.988 1.00 98.81 142 LEU A C 1
ATOM 1162 O O . LEU A 1 142 ? -1.851 -3.558 -13.481 1.00 98.81 142 LEU A O 1
ATOM 1166 N N . HIS A 1 143 ? 0.330 -4.047 -13.702 1.00 98.69 143 HIS A N 1
ATOM 1167 C CA . HIS A 1 143 ? 0.453 -3.557 -15.076 1.00 98.69 143 HIS A CA 1
ATOM 1168 C C . HIS A 1 143 ? -0.422 -4.343 -16.059 1.00 98.69 143 HIS A C 1
ATOM 1170 O O . HIS A 1 143 ? -1.028 -3.736 -16.946 1.00 98.69 143 HIS A O 1
ATOM 1176 N N . ARG A 1 144 ? -0.582 -5.663 -15.873 1.00 98.44 144 ARG A N 1
ATOM 1177 C CA . ARG A 1 144 ? -1.531 -6.494 -16.647 1.00 98.44 144 ARG A CA 1
ATOM 1178 C C . ARG A 1 144 ? -2.986 -6.069 -16.459 1.00 98.44 144 ARG A C 1
ATOM 1180 O O . ARG A 1 144 ? -3.782 -6.200 -17.384 1.00 98.44 144 ARG A O 1
ATOM 1187 N N . LEU A 1 145 ? -3.329 -5.524 -15.294 1.00 98.31 145 LEU A N 1
ATOM 1188 C CA . LEU A 1 145 ? -4.649 -4.947 -15.011 1.00 98.31 145 LEU A CA 1
ATOM 1189 C C . LEU A 1 145 ? -4.779 -3.482 -15.465 1.00 98.31 145 LEU A C 1
ATOM 1191 O O . LEU A 1 145 ? -5.807 -2.838 -15.224 1.00 98.31 145 LEU A O 1
ATOM 1195 N N . HIS A 1 146 ? -3.748 -2.965 -16.140 1.00 98.50 146 HIS A N 1
ATOM 1196 C CA . HIS A 1 146 ? -3.575 -1.568 -16.524 1.00 98.50 146 HIS A CA 1
ATOM 1197 C C . HIS A 1 146 ? -3.547 -0.597 -15.339 1.00 98.50 146 HIS A C 1
ATOM 1199 O O . HIS A 1 146 ? -3.832 0.588 -15.514 1.00 98.50 146 HIS A O 1
ATOM 1205 N N . ILE A 1 147 ? -3.170 -1.061 -14.150 1.00 98.62 147 ILE A N 1
ATOM 1206 C CA . ILE A 1 147 ? -2.926 -0.200 -12.994 1.00 98.62 147 ILE A CA 1
ATOM 1207 C C . ILE A 1 147 ? -1.455 0.211 -12.993 1.00 98.62 147 ILE A C 1
ATOM 1209 O O . ILE A 1 147 ? -0.585 -0.653 -13.058 1.00 98.62 147 ILE A O 1
ATOM 1213 N N . ALA A 1 148 ? -1.184 1.509 -12.884 1.00 98.44 148 ALA A N 1
ATOM 1214 C CA . ALA A 1 148 ? 0.119 2.003 -12.450 1.00 98.44 148 ALA A CA 1
ATOM 1215 C C . ALA A 1 148 ? 0.006 2.503 -11.006 1.00 98.44 148 ALA A C 1
ATOM 1217 O O . ALA A 1 148 ? -0.950 3.205 -10.668 1.00 98.44 148 ALA A O 1
ATOM 1218 N N . HIS A 1 149 ? 0.963 2.140 -10.159 1.00 98.25 149 HIS A N 1
ATOM 1219 C CA . HIS A 1 149 ? 0.974 2.479 -8.736 1.00 98.25 149 HIS A CA 1
ATOM 1220 C C . HIS A 1 149 ? 1.372 3.944 -8.493 1.00 98.25 149 HIS A C 1
ATOM 1222 O O . HIS A 1 149 ? 0.837 4.606 -7.607 1.00 98.25 149 HIS A O 1
ATOM 1228 N N . LEU A 1 150 ? 2.305 4.465 -9.293 1.00 97.50 150 LEU A N 1
ATOM 1229 C CA . LEU A 1 150 ? 2.794 5.850 -9.338 1.00 97.50 150 LEU A CA 1
ATOM 1230 C C . LEU A 1 150 ? 3.553 6.364 -8.105 1.00 97.50 150 LEU A C 1
ATOM 1232 O O . LEU A 1 150 ? 4.305 7.332 -8.229 1.00 97.50 150 LEU A O 1
ATOM 1236 N N . ASP A 1 151 ? 3.433 5.699 -6.957 1.00 96.69 151 ASP A N 1
ATOM 1237 C CA . ASP A 1 151 ? 4.215 5.988 -5.745 1.00 96.69 151 ASP A CA 1
ATOM 1238 C C . ASP A 1 151 ? 4.924 4.744 -5.177 1.00 96.69 151 ASP A C 1
ATOM 1240 O O . ASP A 1 151 ? 4.912 4.493 -3.977 1.00 96.69 151 ASP A O 1
ATOM 1244 N N . LEU A 1 152 ? 5.510 3.898 -6.033 1.00 96.75 152 LEU A N 1
ATOM 1245 C CA . LEU A 1 152 ? 6.311 2.767 -5.544 1.00 96.75 152 LEU A CA 1
ATOM 1246 C C . LEU A 1 152 ? 7.562 3.271 -4.813 1.00 96.75 152 LEU A C 1
ATOM 1248 O O . LEU A 1 152 ? 8.381 4.012 -5.360 1.00 96.75 152 LEU A O 1
ATOM 1252 N N . CYS A 1 153 ? 7.721 2.835 -3.569 1.00 94.75 153 CYS A N 1
ATOM 1253 C CA . CYS A 1 153 ? 8.877 3.126 -2.733 1.00 94.75 153 CYS A CA 1
ATOM 1254 C C . CYS A 1 153 ? 9.011 2.050 -1.649 1.00 94.75 153 CYS A C 1
ATOM 1256 O O . CYS A 1 153 ? 8.102 1.254 -1.429 1.00 94.75 153 CYS A O 1
ATOM 1258 N N . THR A 1 154 ? 10.126 2.041 -0.923 1.00 92.50 154 THR A N 1
ATOM 1259 C CA . THR A 1 154 ? 10.372 1.052 0.141 1.00 92.50 154 THR A CA 1
ATOM 1260 C C . THR A 1 154 ? 9.410 1.176 1.323 1.00 92.50 154 THR A C 1
ATOM 1262 O O . THR A 1 154 ? 9.185 0.194 2.021 1.00 92.50 154 THR A O 1
ATOM 1265 N N . GLY A 1 155 ? 8.830 2.362 1.544 1.00 92.38 155 GLY A N 1
ATOM 1266 C CA . GLY A 1 155 ? 7.785 2.583 2.548 1.00 92.38 155 GLY A CA 1
ATOM 1267 C C . GLY A 1 155 ? 6.442 1.945 2.184 1.00 92.38 155 GLY A C 1
ATOM 1268 O O . GLY A 1 155 ? 5.657 1.654 3.080 1.00 92.38 155 GLY A O 1
ATOM 1269 N N . ASN A 1 156 ? 6.228 1.665 0.896 1.00 95.88 156 ASN A N 1
ATOM 1270 C CA . ASN A 1 156 ? 5.012 1.060 0.357 1.00 95.88 156 ASN A CA 1
ATOM 1271 C C . ASN A 1 156 ? 5.179 -0.448 0.084 1.00 95.88 156 ASN A C 1
ATOM 1273 O O . ASN A 1 156 ? 4.371 -1.050 -0.621 1.00 95.88 156 ASN A O 1
ATOM 1277 N N . ILE A 1 157 ? 6.228 -1.056 0.654 1.00 95.88 157 ILE A N 1
ATOM 1278 C CA . ILE A 1 157 ? 6.493 -2.495 0.618 1.00 95.88 157 ILE A CA 1
ATOM 1279 C C . ILE A 1 157 ? 6.462 -3.041 2.043 1.00 95.88 157 ILE A C 1
ATOM 1281 O O . ILE A 1 157 ? 7.305 -2.691 2.877 1.00 95.88 157 ILE A O 1
ATOM 1285 N N . LEU A 1 158 ? 5.508 -3.928 2.304 1.00 95.56 158 LEU A N 1
ATOM 1286 C CA . LEU A 1 158 ? 5.430 -4.701 3.539 1.00 95.56 158 LEU A CA 1
ATOM 1287 C C . LEU A 1 158 ? 5.895 -6.136 3.301 1.00 95.56 158 LEU A C 1
ATOM 1289 O O . LEU A 1 158 ? 5.862 -6.634 2.176 1.00 95.56 158 LEU A O 1
ATOM 1293 N N . VAL A 1 159 ? 6.326 -6.791 4.370 1.00 93.00 159 VAL A N 1
ATOM 1294 C CA . VAL A 1 159 ? 6.710 -8.201 4.386 1.00 93.00 159 VAL A CA 1
ATOM 1295 C C . VAL A 1 159 ? 6.033 -8.854 5.587 1.00 93.00 159 VAL A C 1
ATOM 1297 O O . VAL A 1 159 ? 5.963 -8.243 6.654 1.00 93.00 159 VAL A O 1
ATOM 1300 N N . SER A 1 160 ? 5.529 -10.070 5.414 1.00 92.44 160 SER A N 1
ATOM 1301 C CA . SER A 1 160 ? 5.048 -10.912 6.513 1.00 92.44 160 SER A CA 1
ATOM 1302 C C . SER A 1 160 ? 6.161 -11.798 7.071 1.00 92.44 160 SER A C 1
ATOM 1304 O O . SER A 1 160 ? 6.960 -12.365 6.322 1.00 92.44 160 SER A O 1
ATOM 1306 N N . GLY A 1 161 ? 6.189 -11.956 8.389 1.00 88.94 161 GLY A N 1
ATOM 1307 C CA . GLY A 1 161 ? 6.982 -12.961 9.091 1.00 88.94 161 GLY A CA 1
ATOM 1308 C C . GLY A 1 161 ? 6.151 -14.197 9.471 1.00 88.94 161 GLY A C 1
ATOM 1309 O O . GLY A 1 161 ? 4.922 -14.185 9.349 1.00 88.94 161 GLY A O 1
ATOM 1310 N N . PRO A 1 162 ? 6.794 -15.284 9.934 1.00 88.56 162 PRO A N 1
ATOM 1311 C CA . PRO A 1 162 ? 6.101 -16.452 10.487 1.00 88.56 162 PRO A CA 1
ATOM 1312 C C . PRO A 1 162 ? 5.146 -16.132 11.645 1.00 88.56 162 PRO A C 1
ATOM 1314 O O . PRO A 1 162 ? 4.182 -16.858 11.870 1.00 88.56 162 PRO A O 1
ATOM 1317 N N . GLU A 1 163 ? 5.409 -15.058 12.386 1.00 87.81 163 GLU A N 1
ATOM 1318 C CA . GLU A 1 163 ? 4.586 -14.580 13.494 1.00 87.81 163 GLU A CA 1
ATOM 1319 C C . GLU A 1 163 ? 3.222 -14.021 13.060 1.00 87.81 163 GLU A C 1
ATOM 1321 O O . GLU A 1 163 ? 2.297 -14.010 13.869 1.00 87.81 163 GLU A O 1
ATOM 1326 N N . ASP A 1 164 ? 3.074 -13.599 11.800 1.00 90.88 164 ASP A N 1
ATOM 1327 C CA . ASP A 1 164 ? 1.848 -12.963 11.303 1.00 90.88 164 ASP A CA 1
ATOM 1328 C C . ASP A 1 164 ? 0.802 -13.989 10.820 1.00 90.88 164 ASP A C 1
ATOM 1330 O O . ASP A 1 164 ? -0.407 -13.750 10.886 1.00 90.88 164 ASP A O 1
ATOM 1334 N N . GLU A 1 165 ? 1.263 -15.145 10.331 1.00 90.56 165 GLU A N 1
ATOM 1335 C CA . GLU A 1 165 ? 0.444 -16.188 9.693 1.00 90.56 165 GLU A CA 1
ATOM 1336 C C . GLU A 1 165 ? -0.674 -16.764 10.589 1.00 90.56 165 GLU A C 1
ATOM 1338 O O . GLU A 1 165 ? -1.789 -16.947 10.095 1.00 90.56 165 GLU A O 1
ATOM 1343 N N . PRO A 1 166 ? -0.474 -16.998 11.905 1.00 94.06 166 PRO A N 1
ATOM 1344 C CA . PRO A 1 166 ? -1.526 -17.549 12.764 1.00 94.06 166 PRO A CA 1
ATOM 1345 C C . PRO A 1 166 ? -2.747 -16.639 12.955 1.00 94.06 166 PRO A C 1
ATOM 1347 O O . PRO A 1 166 ? -3.793 -17.112 13.404 1.00 94.06 166 PRO A O 1
ATOM 1350 N N . TYR A 1 167 ? -2.620 -15.341 12.670 1.00 93.19 167 TYR A N 1
ATOM 1351 C CA . TYR A 1 167 ? -3.607 -14.332 13.059 1.00 93.19 167 TYR A CA 1
ATOM 1352 C C . TYR A 1 167 ? -4.484 -13.832 11.912 1.00 93.19 167 TYR A C 1
ATOM 1354 O O . TYR A 1 167 ? -5.570 -13.304 12.164 1.00 93.19 167 TYR A O 1
ATOM 1362 N N . HIS A 1 168 ? -4.036 -13.986 10.666 1.00 93.06 168 HIS A N 1
ATOM 1363 C CA . HIS A 1 168 ? -4.684 -13.375 9.510 1.00 93.06 168 HIS A CA 1
ATOM 1364 C C . HIS A 1 168 ? -4.786 -14.352 8.337 1.00 93.06 168 HIS A C 1
ATOM 1366 O O . HIS A 1 168 ? -3.783 -14.800 7.786 1.00 93.06 168 HIS A O 1
ATOM 1372 N N . GLU A 1 169 ? -6.017 -14.645 7.908 1.00 89.69 169 GLU A N 1
ATOM 1373 C CA . GLU A 1 169 ? -6.255 -15.475 6.726 1.00 89.69 169 GLU A CA 1
ATOM 1374 C C . GLU A 1 169 ? -5.618 -14.841 5.478 1.00 89.69 169 GLU A C 1
ATOM 1376 O O . GLU A 1 169 ? -5.749 -13.643 5.225 1.00 89.69 169 GLU A O 1
ATOM 1381 N N . GLY A 1 170 ? -4.927 -15.657 4.679 1.00 88.00 170 GLY A N 1
ATOM 1382 C CA . GLY A 1 170 ? -4.279 -15.211 3.444 1.00 88.00 170 GLY A CA 1
ATOM 1383 C C . GLY A 1 170 ? -2.909 -14.554 3.637 1.00 88.00 170 GLY A C 1
ATOM 1384 O O . GLY A 1 170 ? -2.247 -14.260 2.639 1.00 88.00 170 GLY A O 1
ATOM 1385 N N . ILE A 1 171 ? -2.453 -14.370 4.880 1.00 94.25 171 ILE A N 1
ATOM 1386 C CA . ILE A 1 171 ? -1.054 -14.056 5.176 1.00 94.25 171 ILE A CA 1
ATOM 1387 C C . ILE A 1 171 ? -0.255 -15.357 5.215 1.00 94.25 171 ILE A C 1
ATOM 1389 O O . ILE A 1 171 ? -0.660 -16.333 5.832 1.00 94.25 171 ILE A O 1
ATOM 1393 N N . VAL A 1 172 ? 0.878 -15.361 4.519 1.00 92.44 172 VAL A N 1
ATOM 1394 C CA . VAL A 1 172 ? 1.845 -16.464 4.487 1.00 92.44 172 VAL A CA 1
ATOM 1395 C C . VAL A 1 172 ? 3.199 -15.868 4.823 1.00 92.44 172 VAL A C 1
ATOM 1397 O O . VAL A 1 172 ? 3.488 -14.766 4.353 1.00 92.44 172 VAL A O 1
ATOM 1400 N N . ALA A 1 173 ? 4.017 -16.556 5.616 1.00 90.31 173 ALA A N 1
ATOM 1401 C CA . ALA A 1 173 ? 5.356 -16.082 5.953 1.00 90.31 173 ALA A CA 1
ATOM 1402 C C . ALA A 1 173 ? 6.201 -15.740 4.708 1.00 90.31 173 ALA A C 1
ATOM 1404 O O . ALA A 1 173 ? 6.126 -16.410 3.675 1.00 90.31 173 ALA A O 1
ATOM 1405 N N . TYR A 1 174 ? 7.042 -14.711 4.831 1.00 90.06 174 TYR A N 1
ATOM 1406 C CA . TYR A 1 174 ? 8.012 -14.273 3.821 1.00 90.06 174 TYR A CA 1
ATOM 1407 C C . TYR A 1 174 ? 7.387 -13.818 2.492 1.00 90.06 174 TYR A C 1
ATOM 1409 O O . TYR A 1 174 ? 8.019 -13.878 1.429 1.00 90.06 174 TYR A O 1
ATOM 1417 N N . LYS A 1 175 ? 6.143 -13.330 2.541 1.00 93.81 175 LYS A N 1
ATOM 1418 C CA . LYS A 1 175 ? 5.453 -12.751 1.388 1.00 93.81 175 LYS A CA 1
ATOM 1419 C C . LYS A 1 175 ? 5.587 -11.231 1.393 1.00 93.81 175 LYS A C 1
ATOM 1421 O O . LYS A 1 175 ? 5.423 -10.585 2.425 1.00 93.81 175 LYS A O 1
ATOM 1426 N N . ILE A 1 176 ? 5.874 -10.659 0.226 1.00 95.62 176 ILE A N 1
ATOM 1427 C CA . ILE A 1 176 ? 5.857 -9.212 0.004 1.00 95.62 176 ILE A CA 1
ATOM 1428 C C . ILE A 1 176 ? 4.460 -8.744 -0.372 1.00 95.62 176 ILE A C 1
ATOM 1430 O O . ILE A 1 176 ? 3.767 -9.388 -1.166 1.00 95.62 176 ILE A O 1
ATOM 1434 N N . PHE A 1 177 ? 4.105 -7.570 0.142 1.00 97.75 177 PHE A N 1
ATOM 1435 C CA . PHE A 1 177 ? 2.894 -6.859 -0.216 1.00 97.75 177 PHE A CA 1
ATOM 1436 C C . PHE A 1 177 ? 3.190 -5.422 -0.654 1.00 97.75 177 PHE A C 1
ATOM 1438 O O . PHE A 1 177 ? 3.954 -4.706 -0.006 1.00 97.75 177 PHE A O 1
ATOM 1445 N N . ILE A 1 178 ? 2.551 -5.003 -1.743 1.00 98.12 178 ILE A N 1
ATOM 1446 C CA . ILE A 1 178 ? 2.484 -3.627 -2.231 1.00 98.12 178 ILE A CA 1
ATOM 1447 C C . ILE A 1 178 ? 1.253 -2.972 -1.597 1.00 98.12 178 ILE A C 1
ATOM 1449 O O . ILE A 1 178 ? 0.150 -3.530 -1.625 1.00 98.12 178 ILE A O 1
ATOM 1453 N N . ILE A 1 179 ? 1.451 -1.797 -1.005 1.00 97.25 179 ILE A N 1
ATOM 1454 C CA . ILE A 1 179 ? 0.412 -1.032 -0.307 1.00 97.25 179 ILE A CA 1
ATOM 1455 C C . ILE A 1 179 ? 0.375 0.423 -0.782 1.00 97.25 179 ILE A C 1
ATOM 1457 O O . ILE A 1 179 ? 1.276 0.885 -1.465 1.00 97.25 179 ILE A O 1
ATOM 1461 N N . ASP A 1 180 ? -0.625 1.161 -0.302 1.00 95.06 180 ASP A N 1
ATOM 1462 C CA . ASP A 1 180 ? -0.807 2.600 -0.523 1.00 95.06 180 ASP A CA 1
ATOM 1463 C C . ASP A 1 180 ? -1.082 2.987 -1.987 1.00 95.06 180 ASP A C 1
ATOM 1465 O O . ASP A 1 180 ? -0.309 3.673 -2.652 1.00 95.06 180 ASP A O 1
ATOM 1469 N N . PHE A 1 181 ? -2.263 2.591 -2.468 1.00 96.56 181 PHE A N 1
ATOM 1470 C CA . PHE A 1 181 ? -2.755 2.896 -3.813 1.00 96.56 181 PHE A CA 1
ATOM 1471 C C . PHE A 1 181 ? -3.357 4.314 -3.944 1.00 96.56 181 PHE A C 1
ATOM 1473 O O . PHE A 1 181 ? -4.072 4.578 -4.910 1.00 96.56 181 PHE A O 1
ATOM 1480 N N . ASP A 1 182 ? -3.059 5.243 -3.021 1.00 93.44 182 ASP A N 1
ATOM 1481 C CA . ASP A 1 182 ? -3.562 6.636 -3.025 1.00 93.44 182 ASP A CA 1
ATOM 1482 C C . ASP A 1 182 ? -3.300 7.341 -4.369 1.00 93.44 182 ASP A C 1
ATOM 1484 O O . ASP A 1 182 ? -4.159 8.042 -4.907 1.00 93.44 182 ASP A O 1
ATOM 1488 N N . SER A 1 183 ? -2.092 7.155 -4.906 1.00 95.12 183 SER A N 1
ATOM 1489 C CA . SER A 1 183 ? -1.648 7.755 -6.170 1.00 95.12 183 SER A CA 1
ATOM 1490 C C . SER A 1 183 ? -1.930 6.876 -7.384 1.00 95.12 183 SER A C 1
ATOM 1492 O O . SER A 1 183 ? -1.730 7.331 -8.513 1.00 95.12 183 SER A O 1
ATOM 1494 N N . ALA A 1 184 ? -2.361 5.631 -7.173 1.00 97.25 184 ALA A N 1
ATOM 1495 C CA . ALA A 1 184 ? -2.493 4.655 -8.235 1.00 97.25 184 ALA A CA 1
ATOM 1496 C C . ALA A 1 184 ? -3.638 5.015 -9.183 1.00 97.25 184 ALA A C 1
ATOM 1498 O O . ALA A 1 184 ? -4.668 5.568 -8.793 1.00 97.25 184 ALA A O 1
ATOM 1499 N N . GLN A 1 185 ? -3.456 4.686 -10.456 1.00 97.31 185 GLN A N 1
ATOM 1500 C CA . GLN A 1 185 ? -4.434 4.964 -11.500 1.00 97.31 185 GLN A CA 1
ATOM 1501 C C . GLN A 1 185 ? -4.565 3.773 -12.430 1.00 97.31 185 GLN A C 1
ATOM 1503 O O . GLN A 1 185 ? -3.574 3.143 -12.808 1.00 97.31 185 GLN A O 1
ATOM 1508 N N . ARG A 1 186 ? -5.802 3.498 -12.844 1.00 97.56 186 ARG A N 1
ATOM 1509 C CA . ARG A 1 186 ? -6.083 2.540 -13.906 1.00 97.56 186 ARG A CA 1
ATOM 1510 C C . ARG A 1 186 ? -6.221 3.273 -15.233 1.00 97.56 186 ARG A C 1
ATOM 1512 O O . ARG A 1 186 ? -7.055 4.164 -15.377 1.00 97.56 186 ARG A O 1
ATOM 1519 N N . PHE A 1 187 ? -5.440 2.863 -16.222 1.00 97.44 187 PHE A N 1
ATOM 1520 C CA . PHE A 1 187 ? -5.475 3.452 -17.554 1.00 97.44 187 PHE A CA 1
ATOM 1521 C C . PHE A 1 187 ? -6.250 2.580 -18.538 1.00 97.44 187 PHE A C 1
ATOM 1523 O O . PHE A 1 187 ? -6.447 1.378 -18.358 1.00 97.44 187 PHE A O 1
ATOM 1530 N N . LYS A 1 188 ? -6.707 3.212 -19.622 1.00 97.44 188 LYS A N 1
ATOM 1531 C CA . LYS A 1 188 ? -7.342 2.501 -20.736 1.00 97.44 188 LYS A CA 1
ATOM 1532 C C . LYS A 1 188 ? -6.319 1.719 -21.564 1.00 97.44 188 LYS A C 1
ATOM 1534 O O . LYS A 1 188 ? -6.655 0.663 -22.094 1.00 97.44 188 LYS A O 1
ATOM 1539 N N . LEU A 1 189 ? -5.118 2.271 -21.722 1.00 98.06 189 LEU A N 1
ATOM 1540 C CA . LEU A 1 189 ? -4.033 1.684 -22.502 1.00 98.06 189 LEU A CA 1
ATOM 1541 C C . LEU A 1 189 ? -3.011 1.067 -21.550 1.00 98.06 189 LEU A C 1
ATOM 1543 O O . LEU A 1 189 ? -2.789 1.600 -20.470 1.00 98.06 189 LEU A O 1
ATOM 1547 N N . GLY A 1 190 ? -2.411 -0.046 -21.963 1.00 97.19 190 GLY A N 1
ATOM 1548 C CA . GLY A 1 190 ? -1.407 -0.752 -21.175 1.00 97.19 190 GLY A CA 1
ATOM 1549 C C . GLY A 1 190 ? 0.033 -0.281 -21.426 1.00 97.19 190 GLY A C 1
ATOM 1550 O O . GLY A 1 190 ? 0.265 0.686 -22.166 1.00 97.19 190 GLY A O 1
ATOM 1551 N N . PRO A 1 191 ? 1.013 -0.992 -20.841 1.00 97.50 191 PRO A N 1
ATOM 1552 C CA . PRO A 1 191 ? 2.436 -0.713 -21.018 1.00 97.50 191 PRO A CA 1
ATOM 1553 C C . PRO A 1 191 ? 2.866 -0.652 -22.489 1.00 97.50 191 PRO A C 1
ATOM 1555 O O . PRO A 1 191 ? 2.390 -1.415 -23.330 1.00 97.50 191 PRO A O 1
ATOM 1558 N N . GLY A 1 192 ? 3.782 0.265 -22.807 1.00 94.75 192 GLY A N 1
ATOM 1559 C CA . GLY A 1 192 ? 4.365 0.420 -24.146 1.00 94.75 192 GLY A CA 1
ATOM 1560 C C . GLY A 1 192 ? 3.500 1.186 -25.154 1.00 94.75 192 GLY A C 1
ATOM 1561 O O . GLY A 1 192 ? 4.002 1.570 -26.209 1.00 94.75 192 GLY A O 1
ATOM 1562 N N . VAL A 1 193 ? 2.227 1.443 -24.838 1.00 97.00 193 VAL A N 1
ATOM 1563 C CA . VAL A 1 193 ? 1.306 2.219 -25.692 1.00 97.00 193 VAL A CA 1
ATOM 1564 C C . VAL A 1 193 ? 0.616 3.375 -24.964 1.00 97.00 193 VAL A C 1
ATOM 1566 O O . VAL A 1 193 ? -0.010 4.213 -25.612 1.00 97.00 193 VAL A O 1
ATOM 1569 N N . GLN A 1 194 ? 0.713 3.442 -23.636 1.00 97.81 194 GLN A N 1
ATOM 1570 C CA . GLN A 1 194 ? 0.130 4.506 -22.826 1.00 97.81 194 GLN A CA 1
ATOM 1571 C C . GLN A 1 194 ? 0.918 5.823 -22.991 1.00 97.81 194 GLN A C 1
ATOM 1573 O O . GLN A 1 194 ? 2.125 5.861 -22.767 1.00 97.81 194 GLN A O 1
ATOM 1578 N N . PRO A 1 195 ? 0.262 6.939 -23.364 1.00 97.06 195 PRO A N 1
ATOM 1579 C CA . PRO A 1 195 ? 0.924 8.235 -23.428 1.00 97.06 195 PRO A CA 1
ATOM 1580 C C . PRO A 1 195 ? 1.444 8.697 -22.069 1.00 97.06 195 PRO A C 1
ATOM 1582 O O . PRO A 1 195 ? 0.853 8.404 -21.025 1.00 97.06 195 PRO A O 1
ATOM 1585 N N . ALA A 1 196 ? 2.509 9.497 -22.113 1.00 97.19 196 ALA A N 1
ATOM 1586 C CA . ALA A 1 196 ? 3.073 10.109 -20.927 1.00 97.19 196 ALA A CA 1
ATOM 1587 C C . ALA A 1 196 ? 2.060 11.025 -20.223 1.00 97.19 196 ALA A C 1
ATOM 1589 O O . ALA A 1 196 ? 1.358 11.810 -20.865 1.00 97.19 196 ALA A O 1
ATOM 1590 N N . ILE A 1 197 ? 2.031 10.956 -18.896 1.00 96.50 197 ILE A N 1
ATOM 1591 C CA . ILE A 1 197 ? 1.187 11.781 -18.029 1.00 96.50 197 ILE A CA 1
ATOM 1592 C C . ILE A 1 197 ? 2.052 12.687 -17.165 1.00 96.50 197 ILE A C 1
ATOM 1594 O O . ILE A 1 197 ? 3.216 12.380 -16.907 1.00 96.50 197 ILE A O 1
ATOM 1598 N N . GLN A 1 198 ? 1.475 13.776 -16.665 1.00 95.31 198 GLN A N 1
ATOM 1599 C CA . GLN A 1 198 ? 2.070 14.471 -15.533 1.00 95.31 198 GLN A CA 1
ATOM 1600 C C . GLN A 1 198 ? 1.901 13.606 -14.280 1.00 95.31 198 GLN A C 1
ATOM 1602 O O . GLN A 1 198 ? 0.783 13.216 -13.947 1.00 95.31 198 GLN A O 1
ATOM 1607 N N . LEU A 1 199 ? 3.006 13.298 -13.603 1.00 90.12 199 LEU A N 1
ATOM 1608 C CA . LEU A 1 199 ? 2.963 12.451 -12.414 1.00 90.12 199 LEU A CA 1
ATOM 1609 C C . LEU A 1 199 ? 2.277 13.171 -11.242 1.00 90.12 199 LEU A C 1
ATOM 1611 O O . LEU A 1 199 ? 2.498 14.376 -11.058 1.00 90.12 199 LEU A O 1
ATOM 1615 N N . PRO A 1 200 ? 1.497 12.449 -10.416 1.00 89.56 200 PRO A N 1
ATOM 1616 C CA . PRO A 1 200 ? 1.109 12.953 -9.106 1.00 89.56 200 PRO A CA 1
ATOM 1617 C C . PRO A 1 200 ? 2.352 13.154 -8.216 1.00 89.56 200 PRO A C 1
ATOM 1619 O O . PRO A 1 200 ? 3.441 12.661 -8.538 1.00 89.56 200 PRO A O 1
ATOM 1622 N N . PRO A 1 201 ? 2.221 13.876 -7.088 1.00 87.88 201 PRO A N 1
ATOM 1623 C CA . PRO A 1 201 ? 3.261 13.893 -6.068 1.00 87.88 201 PRO A CA 1
ATOM 1624 C C . PRO A 1 201 ? 3.657 12.465 -5.683 1.00 87.88 201 PRO A C 1
ATOM 1626 O O . PRO A 1 201 ? 2.797 11.634 -5.404 1.00 87.88 201 PRO A O 1
ATOM 1629 N N . SER A 1 202 ? 4.957 12.199 -5.672 1.00 86.94 202 SER A N 1
ATOM 1630 C CA . SER A 1 202 ? 5.523 10.909 -5.291 1.00 86.94 202 SER A CA 1
ATOM 1631 C C . SER A 1 202 ? 6.739 11.107 -4.395 1.00 86.94 202 SER A C 1
ATOM 1633 O O . SER A 1 202 ? 7.372 12.171 -4.380 1.00 86.94 202 SER A O 1
ATOM 1635 N N . GLN A 1 203 ? 7.053 10.078 -3.618 1.00 87.50 203 GLN A N 1
ATOM 1636 C CA . GLN A 1 203 ? 8.194 10.055 -2.707 1.00 87.50 203 GLN A CA 1
ATOM 1637 C C . GLN A 1 203 ? 9.517 9.996 -3.477 1.00 87.50 203 GLN A C 1
ATOM 1639 O O . GLN A 1 203 ? 10.513 10.612 -3.082 1.00 87.50 203 GLN A O 1
ATOM 1644 N N . THR A 1 204 ? 9.519 9.294 -4.610 1.00 90.31 204 THR A N 1
ATOM 1645 C CA . THR A 1 204 ? 10.665 9.213 -5.513 1.00 90.31 204 THR A CA 1
ATOM 1646 C C . THR A 1 204 ? 10.730 10.461 -6.385 1.00 90.31 204 THR A C 1
ATOM 1648 O O . THR A 1 204 ? 9.798 10.788 -7.113 1.00 90.31 204 THR A O 1
ATOM 1651 N N . ARG A 1 205 ? 11.863 11.171 -6.361 1.00 90.25 205 ARG A N 1
ATOM 1652 C CA . ARG A 1 205 ? 12.034 12.366 -7.198 1.00 90.25 205 ARG A CA 1
ATOM 1653 C C . ARG A 1 205 ? 12.200 11.978 -8.673 1.00 90.25 205 ARG A C 1
ATOM 1655 O O . ARG A 1 205 ? 13.067 11.153 -8.975 1.00 90.25 205 ARG A O 1
ATOM 1662 N N . PRO A 1 206 ? 11.450 12.610 -9.594 1.00 91.12 206 PRO A N 1
ATOM 1663 C CA . PRO A 1 206 ? 11.637 12.409 -11.023 1.00 91.12 206 PRO A CA 1
ATOM 1664 C C . PRO A 1 206 ? 13.071 12.734 -11.475 1.00 91.12 206 PRO A C 1
ATOM 1666 O O . PRO A 1 206 ? 13.624 13.761 -11.061 1.00 91.12 206 PRO A O 1
ATOM 1669 N N . PRO A 1 207 ? 13.695 11.901 -12.327 1.00 91.88 207 PRO A N 1
ATOM 1670 C CA . PRO A 1 207 ? 15.039 12.163 -12.820 1.00 91.88 207 PRO A CA 1
ATOM 1671 C C . PRO A 1 207 ? 15.060 13.352 -13.789 1.00 91.88 207 PRO A C 1
ATOM 1673 O O . PRO A 1 207 ? 14.089 13.635 -14.491 1.00 91.88 207 PRO A O 1
ATOM 1676 N N . ASN A 1 208 ? 16.209 14.030 -13.863 1.00 89.81 208 ASN A N 1
ATOM 1677 C CA . ASN A 1 208 ? 16.539 15.017 -14.901 1.00 89.81 208 ASN A CA 1
ATOM 1678 C C . ASN A 1 208 ? 15.537 16.180 -15.065 1.00 89.81 208 ASN A C 1
ATOM 1680 O O . ASN A 1 208 ? 15.451 16.776 -16.135 1.00 89.81 208 ASN A O 1
ATOM 1684 N N . GLY A 1 209 ? 14.757 16.503 -14.026 1.00 85.06 209 GLY A N 1
ATOM 1685 C CA . GLY A 1 209 ? 13.749 17.569 -14.081 1.00 85.06 209 GLY A CA 1
ATOM 1686 C C . GLY A 1 209 ? 12.575 17.283 -15.026 1.00 85.06 209 GLY A C 1
ATOM 1687 O O . GLY A 1 209 ? 11.806 18.196 -15.340 1.00 85.06 209 GLY A O 1
ATOM 1688 N N . LEU A 1 210 ? 12.434 16.036 -15.485 1.00 90.25 210 LEU A N 1
ATOM 1689 C CA . LEU A 1 210 ? 11.315 15.602 -16.310 1.00 90.25 210 LEU A CA 1
ATOM 1690 C C . LEU A 1 210 ? 10.007 15.701 -15.516 1.00 90.25 210 LEU A C 1
ATOM 1692 O O . LEU A 1 210 ? 9.968 15.478 -14.306 1.00 90.25 210 LEU A O 1
ATOM 1696 N N . LYS A 1 211 ? 8.928 16.058 -16.216 1.00 87.31 211 LYS A N 1
ATOM 1697 C CA . LYS A 1 211 ? 7.594 16.261 -15.622 1.00 87.31 211 LYS A CA 1
ATOM 1698 C C . LYS A 1 211 ? 6.528 15.318 -16.168 1.00 87.31 211 LYS A C 1
ATOM 1700 O O . LYS A 1 211 ? 5.469 15.213 -15.562 1.00 87.31 211 LYS A O 1
ATOM 1705 N N . HIS A 1 212 ? 6.805 14.675 -17.302 1.00 94.88 212 HIS A N 1
ATOM 1706 C CA . HIS A 1 212 ? 5.879 13.776 -17.975 1.00 94.88 212 HIS A CA 1
ATOM 1707 C C . HIS A 1 212 ? 6.541 12.426 -18.188 1.00 94.88 212 HIS A C 1
ATOM 1709 O O . HIS A 1 212 ? 7.671 12.374 -18.676 1.00 94.88 212 HIS A O 1
ATOM 1715 N N . PHE A 1 213 ? 5.837 11.359 -17.831 1.00 96.06 213 PHE A N 1
ATOM 1716 C CA . PHE A 1 213 ? 6.355 9.998 -17.879 1.00 96.06 213 PHE A CA 1
ATOM 1717 C C . PHE A 1 213 ? 5.281 9.041 -18.365 1.00 96.06 213 PHE A C 1
ATOM 1719 O O . PHE A 1 213 ? 4.108 9.207 -18.031 1.00 96.06 213 PHE A O 1
ATOM 1726 N N . ASP A 1 214 ? 5.691 8.025 -19.121 1.00 97.00 214 ASP A N 1
ATOM 1727 C CA . ASP A 1 214 ? 4.889 6.810 -19.236 1.00 97.00 214 ASP A CA 1
ATOM 1728 C C . ASP A 1 214 ? 4.702 6.235 -17.811 1.00 97.00 214 ASP A C 1
ATOM 1730 O O . ASP A 1 214 ? 5.699 6.026 -17.110 1.00 97.00 214 ASP A O 1
ATOM 1734 N N . PRO A 1 215 ? 3.455 6.050 -17.343 1.00 97.88 215 PRO A N 1
ATOM 1735 C CA . PRO A 1 215 ? 3.172 5.713 -15.948 1.00 97.88 215 PRO A CA 1
ATOM 1736 C C . PRO A 1 215 ? 3.695 4.327 -15.546 1.00 97.88 215 PRO A C 1
ATOM 1738 O O . PRO A 1 215 ? 4.145 4.140 -14.419 1.00 97.88 215 PRO A O 1
ATOM 1741 N N . TYR A 1 216 ? 3.704 3.368 -16.472 1.00 98.56 216 TYR A N 1
ATOM 1742 C CA . TYR A 1 216 ? 4.214 2.019 -16.223 1.00 98.56 216 TYR A CA 1
ATOM 1743 C C . TYR A 1 216 ? 5.744 2.006 -16.153 1.00 98.56 216 TYR A C 1
ATOM 1745 O O . TYR A 1 216 ? 6.339 1.377 -15.284 1.00 98.56 216 TYR A O 1
ATOM 1753 N N . SER A 1 217 ? 6.399 2.763 -17.028 1.00 97.50 217 SER A N 1
ATOM 1754 C CA . SER A 1 217 ? 7.851 2.946 -17.033 1.00 97.50 217 SER A CA 1
ATOM 1755 C C . SER A 1 217 ? 8.321 3.699 -15.788 1.00 97.50 217 SER A C 1
ATOM 1757 O O . SER A 1 217 ? 9.413 3.438 -15.283 1.00 97.50 217 SER A O 1
ATOM 1759 N N . TRP A 1 218 ? 7.495 4.616 -15.272 1.00 97.56 218 TRP A N 1
ATOM 1760 C CA . TRP A 1 218 ? 7.725 5.261 -13.984 1.00 97.56 218 TRP A CA 1
ATOM 1761 C C . TRP A 1 218 ? 7.701 4.254 -12.830 1.00 97.56 218 TRP A C 1
ATOM 1763 O O . TRP A 1 218 ? 8.626 4.250 -12.018 1.00 97.56 218 TRP A O 1
ATOM 1773 N N . ASP A 1 219 ? 6.715 3.354 -12.795 1.00 98.44 219 ASP A N 1
ATOM 1774 C CA . ASP A 1 219 ? 6.693 2.266 -11.814 1.00 98.44 219 ASP A CA 1
ATOM 1775 C C . ASP A 1 219 ? 7.953 1.402 -11.907 1.00 98.44 219 ASP A C 1
ATOM 1777 O O . ASP A 1 219 ? 8.598 1.188 -10.888 1.00 98.44 219 ASP A O 1
ATOM 1781 N N . VAL A 1 220 ? 8.371 0.989 -13.111 1.00 98.31 220 VAL A N 1
ATOM 1782 C CA . VAL A 1 220 ? 9.601 0.194 -13.311 1.00 98.31 220 VAL A CA 1
ATOM 1783 C C . VAL A 1 220 ? 10.847 0.935 -12.807 1.00 98.31 220 VAL A C 1
ATOM 1785 O O . VAL A 1 220 ? 11.715 0.336 -12.166 1.00 98.31 220 VAL A O 1
ATOM 1788 N N . TYR A 1 221 ? 10.942 2.246 -13.051 1.00 97.19 221 TYR A N 1
ATOM 1789 C CA . TYR A 1 221 ? 12.024 3.075 -12.514 1.00 97.19 221 TYR A CA 1
ATOM 1790 C C . TYR A 1 221 ? 12.032 3.066 -10.976 1.00 97.19 221 TYR A C 1
ATOM 1792 O O . TYR A 1 221 ? 13.078 2.845 -10.362 1.00 97.19 221 TYR A O 1
ATOM 1800 N N . CYS A 1 222 ? 10.870 3.253 -10.349 1.00 97.62 222 CYS A N 1
ATOM 1801 C CA . CYS A 1 222 ? 10.705 3.203 -8.897 1.00 97.62 222 CYS A CA 1
ATOM 1802 C C . CYS A 1 222 ? 10.986 1.807 -8.317 1.00 97.62 222 CYS A C 1
ATOM 1804 O O . CYS A 1 222 ? 11.649 1.696 -7.283 1.00 97.62 222 CYS A O 1
ATOM 1806 N N . THR A 1 223 ? 10.579 0.742 -9.010 1.00 98.12 223 THR A N 1
ATOM 1807 C CA . THR A 1 223 ? 10.924 -0.643 -8.673 1.00 98.12 223 THR A CA 1
ATOM 1808 C C . THR A 1 223 ? 12.434 -0.816 -8.592 1.00 98.12 223 THR A C 1
ATOM 1810 O O . THR A 1 223 ? 12.917 -1.370 -7.611 1.00 98.12 223 THR A O 1
ATOM 1813 N N . GLY A 1 224 ? 13.207 -0.265 -9.533 1.00 97.56 224 GLY A N 1
ATOM 1814 C CA . GLY A 1 224 ? 14.672 -0.307 -9.477 1.00 97.56 224 GLY A CA 1
ATOM 1815 C C . GLY A 1 224 ? 15.257 0.250 -8.170 1.00 97.56 224 GLY A C 1
ATOM 1816 O O . GLY A 1 224 ? 16.176 -0.344 -7.604 1.00 97.56 224 GLY A O 1
ATOM 1817 N N . HIS A 1 225 ? 14.688 1.338 -7.637 1.00 95.56 225 HIS A N 1
ATOM 1818 C CA . HIS A 1 225 ? 15.093 1.895 -6.337 1.00 95.56 225 HIS A CA 1
ATOM 1819 C C . HIS A 1 225 ? 14.739 0.972 -5.168 1.00 95.56 225 HIS A C 1
ATOM 1821 O O . HIS A 1 225 ? 15.561 0.791 -4.267 1.00 95.56 225 HIS A O 1
ATOM 1827 N N . VAL A 1 226 ? 13.550 0.363 -5.194 1.00 95.25 226 VAL A N 1
ATOM 1828 C CA . VAL A 1 226 ? 13.121 -0.628 -4.192 1.00 95.25 226 VAL A CA 1
ATOM 1829 C C . VAL A 1 226 ? 14.057 -1.838 -4.191 1.00 95.25 226 VAL A C 1
ATOM 1831 O O . VAL A 1 226 ? 14.577 -2.204 -3.137 1.00 95.25 226 VAL A O 1
ATOM 1834 N N . LEU A 1 227 ? 14.331 -2.414 -5.364 1.00 95.31 227 LEU A N 1
ATOM 1835 C CA . LEU A 1 227 ? 15.214 -3.573 -5.517 1.00 95.31 227 LEU A CA 1
ATOM 1836 C C . LEU A 1 227 ? 16.638 -3.264 -5.031 1.00 95.31 227 LEU A C 1
ATOM 1838 O O . LEU A 1 227 ? 17.228 -4.045 -4.286 1.00 95.31 227 LEU A O 1
ATOM 1842 N N . ASN A 1 228 ? 17.175 -2.092 -5.386 1.00 93.19 228 ASN A N 1
ATOM 1843 C CA . ASN A 1 228 ? 18.485 -1.653 -4.907 1.00 93.19 228 ASN A CA 1
ATOM 1844 C C . ASN A 1 228 ? 18.522 -1.517 -3.374 1.00 93.19 22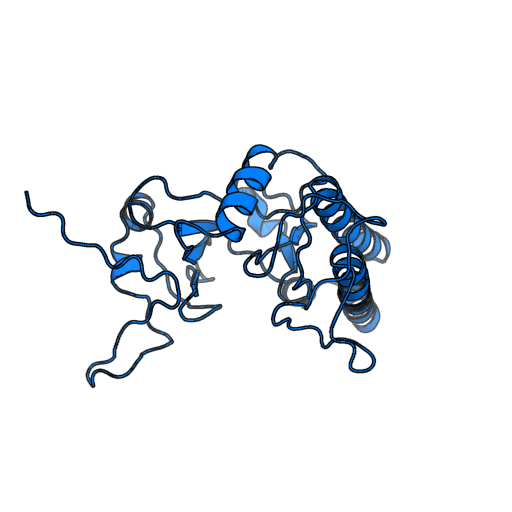8 ASN A C 1
ATOM 1846 O O . ASN A 1 228 ? 19.511 -1.885 -2.745 1.00 93.19 228 ASN A O 1
ATOM 1850 N N . HIS A 1 229 ? 17.446 -1.030 -2.751 1.00 90.06 229 HIS A N 1
ATOM 1851 C CA . HIS A 1 229 ? 17.374 -0.928 -1.294 1.00 90.06 229 HIS A CA 1
ATOM 1852 C C . HIS A 1 229 ? 17.370 -2.297 -0.605 1.00 90.06 229 HIS A C 1
ATOM 1854 O O . HIS A 1 229 ? 18.129 -2.492 0.344 1.00 90.06 229 HIS A O 1
ATOM 1860 N N . ILE A 1 230 ? 16.557 -3.237 -1.097 1.00 89.31 230 ILE A N 1
ATOM 1861 C CA . ILE A 1 230 ? 16.510 -4.628 -0.616 1.00 89.31 230 ILE A CA 1
ATOM 1862 C C . ILE A 1 230 ? 17.919 -5.237 -0.656 1.00 89.31 230 ILE A C 1
ATOM 1864 O O . ILE A 1 230 ? 18.402 -5.757 0.350 1.00 89.31 230 ILE A O 1
ATOM 1868 N N . MET A 1 231 ? 18.629 -5.079 -1.777 1.00 87.75 231 MET A N 1
ATOM 1869 C CA . MET A 1 231 ? 20.003 -5.566 -1.930 1.00 87.75 231 MET A CA 1
ATOM 1870 C C . MET A 1 231 ? 20.979 -4.918 -0.942 1.00 87.75 231 MET A C 1
ATOM 1872 O O . MET A 1 231 ? 21.761 -5.619 -0.304 1.00 87.75 231 MET A O 1
ATOM 1876 N N . LEU A 1 232 ? 20.938 -3.592 -0.779 1.00 84.56 232 LEU A N 1
ATOM 1877 C CA . LEU A 1 232 ? 21.852 -2.886 0.125 1.00 84.56 232 LEU A CA 1
ATOM 1878 C C . LEU A 1 232 ? 21.659 -3.298 1.586 1.00 84.56 232 LEU A C 1
ATOM 1880 O O . LEU A 1 232 ? 22.651 -3.502 2.281 1.00 84.56 232 LEU A O 1
ATOM 1884 N N . VAL A 1 233 ? 20.413 -3.443 2.044 1.00 76.56 233 VAL A N 1
ATOM 1885 C CA . VAL A 1 233 ? 20.115 -3.883 3.417 1.00 76.56 233 VAL A CA 1
ATOM 1886 C C . VAL A 1 233 ? 20.601 -5.316 3.655 1.00 76.56 233 VAL A C 1
ATOM 1888 O O . VAL A 1 233 ? 21.115 -5.600 4.731 1.00 76.56 233 VAL A O 1
ATOM 1891 N N . SER A 1 234 ? 20.519 -6.175 2.638 1.00 72.50 234 SER A N 1
ATOM 1892 C CA . SER A 1 234 ? 20.924 -7.584 2.743 1.00 72.50 234 SER A CA 1
ATOM 1893 C C . SER A 1 234 ? 22.445 -7.769 2.716 1.00 72.50 234 SER A C 1
ATOM 1895 O O . SER A 1 234 ? 22.980 -8.611 3.425 1.00 72.50 234 SER A O 1
ATOM 1897 N N . VAL A 1 235 ? 23.170 -6.950 1.943 1.00 63.88 235 VAL A N 1
ATOM 1898 C CA . VAL A 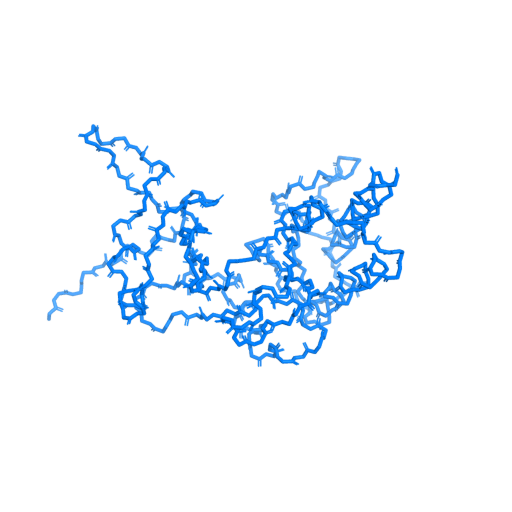1 235 ? 24.639 -7.045 1.814 1.00 63.88 235 VAL A CA 1
ATOM 1899 C C . VAL A 1 235 ? 25.384 -6.384 2.979 1.00 63.88 235 VAL A C 1
ATOM 1901 O O . VAL A 1 235 ? 26.464 -6.836 3.334 1.00 63.88 235 VAL A O 1
ATOM 1904 N N . HIS A 1 236 ? 24.832 -5.330 3.590 1.00 54.50 236 HIS A N 1
ATOM 1905 C CA . HIS A 1 236 ? 25.471 -4.642 4.728 1.00 54.50 236 HIS A CA 1
ATOM 1906 C C . HIS A 1 236 ? 25.130 -5.277 6.088 1.00 54.50 236 HIS A C 1
ATOM 1908 O O . HIS A 1 236 ? 25.494 -4.726 7.127 1.00 54.50 236 HIS A O 1
ATOM 1914 N N . GLY A 1 237 ? 24.400 -6.397 6.080 1.00 50.59 237 GLY A N 1
ATOM 1915 C CA . GLY A 1 237 ? 24.230 -7.285 7.229 1.00 50.59 237 GLY A CA 1
ATOM 1916 C C . GLY A 1 237 ? 25.295 -8.383 7.328 1.00 50.59 237 GLY A C 1
ATOM 1917 O O . GLY A 1 237 ? 25.243 -9.128 8.295 1.00 50.59 237 GLY A O 1
ATOM 1918 N N . LEU A 1 238 ? 26.219 -8.474 6.357 1.00 40.78 238 LEU A N 1
ATOM 1919 C CA . LEU A 1 238 ? 27.389 -9.368 6.348 1.00 40.78 238 LEU A CA 1
ATOM 1920 C C . LEU A 1 238 ? 28.631 -8.704 6.963 1.00 40.78 238 LEU A C 1
ATOM 1922 O O . LEU A 1 238 ? 28.809 -7.479 6.759 1.00 40.78 238 LEU A O 1
#

InterPro domains:
  IPR000719 Protein kinase domain [PF00069] (119-190)
  IPR000719 Protein kinase domain [PS50011] (39-238)
  IPR011009 Protein kinase-like domain superfamily [SSF56112] (53-231)

Secondary structure (DSSP, 8-state):
----------SPP-EE-TTS-EESSSPPHHHHT-HHHHHTT--EEEEEETTTEEEE-TTSSSPEEEEEPPTT-HHHHHHHHHHHTTT-TT--BPP-EE-SSSS-EEEEE--EEHHHHTTT----HHHHHHHHHHHHHHHHHHHHTTEE-S---GGGEEE--TTTTTTSTT--TT-EEE--GGG-EE-SS-TTTSPPEEPPP-SSPPGGG--EE-HHHHHHHHHHHHHHHHHHHHHTT-

Sequence (238 aa):
MTDISLDDSGPPWYDKDENGRIDVLAIPKRLRTHPEIQRRGIVLAEPPKPGSVYSTSTLHDPQYAVKILRSETEERKIYEMLLVDIRNSHNHTLPAELTETGYPLLIMPRLWNYRTLHRGNEWSLYETLGYLLQVVEGVEYLHRLHIAHLDLCTGNILVSGPEDEPYHEGIVAYKIFIIDFDSAQRFKLGPGVQPAIQLPPSQTRPPNGLKHFDPYSWDVYCTGHVLNHIMLVSVHGL

Foldseek 3Di:
DDDPPPPLPFWQAFDADPVRHTDQFDDHPLNVPFPVCVVVVADWHGAPPRRFKTWGDPVDPPIKIKGTDHPDDQLVVVCVVLQVPLVDPLSQAFNWDFDPDDGTMTIGGDFDFPLVVLVPDQDDPVLLVVQLVSLVSNLVVCLVQQKFQLAQASVQKGAAAPVNVVGDPSDDHSGIHGDDSVQMHHDPDGPPPAFWDQGDDYPDDDPPPDGTDDRSVSSVVNSVNNSVVSVVSNVVVD

Radius of gyration: 18.79 Å; chains: 1; bounding box: 63×42×50 Å